Protein 4O9K (pdb70)

InterPro domains:
  IPR000644 CBS domain [PF00571] (208-265)
  IPR000644 CBS domain [PF00571] (277-327)
  IPR000644 CBS domain [PS51371] (212-270)
  IPR000644 CBS domain [PS51371] (279-330)
  IPR000644 CBS domain [SM00116] (217-265)
  IPR000644 CBS domain [SM00116] (282-329)
  IPR001347 SIS domain [PF01380] (49-179)
  IPR001347 SIS domain [PS51464] (43-186)
  IPR004800 Phosphosugar isomerase, KdsD/KpsF-type [PIRSF004692] (14-329)
  IPR004800 Phosphosugar isomerase, KdsD/KpsF-type [TIGR00393] (52-320)
  IPR035474 KpsF-like, SIS domain [cd05014] (52-179)
  IPR046342 CBS domain superfamily [G3DSA:3.10.580.10] (205-330)
  IPR046348 SIS domain superfamily [SSF53697] (18-327)
  IPR050986 SIS family GutQ/KpsF subfamily isomerases [PTHR42745] (16-329)

Foldseek 3Di:
DLPDFAFQLNFFFDLLFLEDEQADFVLSNVVSVVNPQQHFYAYPVQFTQFDAGPVLVVVVVVPDDPRRGPGPVVGGRVDAAEERRHTLVRVVVCCVVPDFKHFYDDPRHTGHMDGVSSVPPSRD/DDQWWQLNQFFDPLALEDEQQAFVLSNVVSVVNPQQHFYAYPVQFTQADAGVVLVVVVVVPDDPRRGHGPVVRGGVDDAEERRHTLLVVVVCVVVPDFKHFYDDVRRTGHMDGVSCVVSVVD

Radius of gyration: 18.75 Å; Cα contacts (8 Å, |Δi|>4): 448; chains: 2; bounding box: 49×39×51 Å

Organism: Methylococcus capsulatus (strain ATCC 33009 / NCIMB 11132 / Bath) (NCBI:txid243233)

CATH classification: 3.10.580.10

Solvent-accessible surface area: 12498 Å² total

Sequence (246 aa):
GRRLLTFVRDIHTGDDTPVIGLEASVRDALLETAKKLGTAIVDGAGTIQGVFTDGDLRRLLEKAQDIHATPITAVTRSCVTVEGSLLAAEAVVRIEQKRINALPVVENGRLIGAINHDLLRAGVLRLLTFVRDIHTGDDTPVIGLEASVRDALLETAKKLGTAIVDGAGTIQGVFTDGDLRRLLLEKAQDIHATPITAVTRSCVTVEGSLLAAEAVRIEQKRINALPVVENGRLIGAINHDLLRAGVL

Structure (mmCIF, N/CA/C/O backbone):
data_4O9K
#
_entry.id   4O9K
#
_cell.length_a   45.151
_cell.length_b   62.408
_cell.length_c   75.664
_cell.angle_alpha   90.000
_cell.angle_beta   90.000
_cell.angle_gamma   90.000
#
_symmetry.space_group_name_H-M   'P 21 21 21'
#
loop_
_entity.id
_entity.type
_entity.pdbx_description
1 polymer 'Arabinose 5-phosphate isomerase'
2 non-polymer "CYTIDINE 5'-MONOPHOSPHATE 3-DEOXY-BETA-D-GULO-OCT-2-ULO-PYRANOSONIC ACID"
3 non-polymer GLYCEROL
4 water water
#
loop_
_atom_site.group_PDB
_atom_site.id
_atom_site.type_symbol
_atom_site.label_atom_id
_atom_site.label_alt_id
_atom_site.label_comp_id
_atom_site.label_asym_id
_atom_site.label_entity_id
_atom_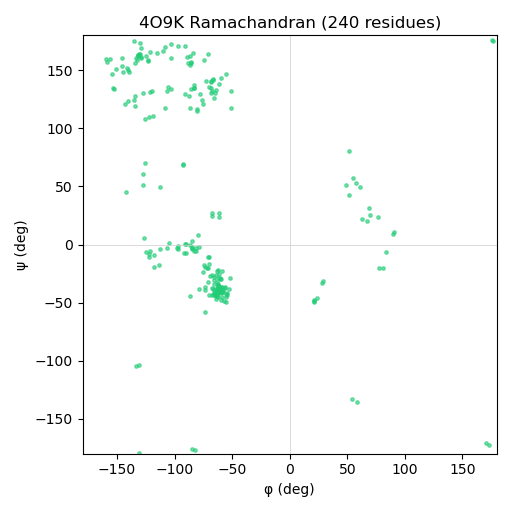site.label_seq_id
_atom_site.pdbx_PDB_ins_code
_atom_site.Cartn_x
_atom_site.Cartn_y
_atom_site.Cartn_z
_atom_site.occupancy
_atom_site.B_iso_or_equiv
_atom_site.auth_seq_id
_atom_site.auth_comp_id
_atom_site.auth_asym_id
_atom_site.auth_atom_id
_atom_site.pdbx_PDB_model_num
ATOM 1 N N . GLY A 1 1 ? 36.165 -8.344 35.185 1.00 27.79 201 GLY A N 1
ATOM 2 C CA . GLY A 1 1 ? 37.091 -7.732 34.196 1.00 27.41 201 GLY A CA 1
ATOM 3 C C . GLY A 1 1 ? 36.630 -8.049 32.789 1.00 25.75 201 GLY A C 1
ATOM 4 O O . GLY A 1 1 ? 35.878 -8.998 32.586 1.00 27.46 201 GLY A O 1
ATOM 5 N N . ARG A 1 2 ? 37.068 -7.244 31.834 1.00 23.80 202 ARG A N 1
ATOM 6 C CA . ARG A 1 2 ? 36.799 -7.488 30.442 1.00 22.69 202 ARG A CA 1
ATOM 7 C C . ARG A 1 2 ? 37.207 -8.954 30.111 1.00 21.87 202 ARG A C 1
ATOM 8 O O . ARG A 1 2 ? 38.361 -9.361 30.270 1.00 20.43 202 ARG A O 1
ATOM 16 N N . ARG A 1 3 ? 36.235 -9.757 29.705 1.00 21.33 203 ARG A N 1
ATOM 17 C CA . ARG A 1 3 ? 36.491 -11.204 29.597 1.00 21.89 203 ARG A CA 1
ATOM 18 C C . ARG A 1 3 ? 37.554 -11.565 28.545 1.00 21.22 203 ARG A C 1
ATOM 19 O O . ARG A 1 3 ? 38.423 -12.411 28.805 1.00 21.06 203 ARG A O 1
ATOM 27 N N . LEU A 1 4 ? 37.430 -10.978 27.362 1.00 19.54 204 LEU A N 1
ATOM 28 C CA . LEU A 1 4 ? 38.345 -11.276 26.273 1.00 19.43 204 LEU A CA 1
ATOM 29 C C . LEU A 1 4 ? 38.276 -10.140 25.288 1.00 17.80 204 LEU A C 1
ATOM 30 O O . LEU A 1 4 ? 37.352 -9.347 25.322 1.00 16.78 204 LEU A O 1
ATOM 35 N N . LEU A 1 5 ? 39.315 -10.024 24.472 1.00 16.98 205 LEU A N 1
ATOM 36 C CA . LEU A 1 5 ? 39.373 -9.002 23.445 1.00 16.51 205 LEU A CA 1
ATOM 37 C C . LEU A 1 5 ? 38.622 -9.459 22.210 1.00 15.69 205 LEU A C 1
ATOM 38 O O . LEU A 1 5 ? 38.742 -10.626 21.819 1.00 15.60 205 LEU A O 1
ATOM 43 N N . THR A 1 6 ? 37.847 -8.561 21.620 1.00 14.45 206 THR A N 1
ATOM 44 C CA . THR A 1 6 ? 37.055 -8.878 20.437 1.00 13.89 206 THR A CA 1
ATOM 45 C C . THR A 1 6 ? 37.625 -8.222 19.199 1.00 13.34 206 THR A C 1
ATOM 46 O O . THR A 1 6 ? 37.726 -6.994 19.140 1.00 13.35 206 THR A O 1
ATOM 50 N N . PHE A 1 7 ? 38.058 -9.023 18.227 1.00 12.79 207 PHE A N 1
ATOM 51 C CA . PHE A 1 7 ? 38.580 -8.460 16.991 1.00 13.14 207 PHE A CA 1
ATOM 52 C C . PHE A 1 7 ? 37.523 -8.598 15.899 1.00 12.85 207 PHE A C 1
ATOM 53 O O . PHE A 1 7 ? 36.624 -9.438 15.983 1.00 11.71 207 PHE A O 1
ATOM 61 N N . VAL A 1 8 ? 37.676 -7.789 14.859 1.00 13.11 208 VAL A N 1
ATOM 62 C CA . VAL A 1 8 ? 36.759 -7.845 13.741 1.00 13.31 208 VAL A CA 1
ATOM 63 C C . VAL A 1 8 ? 36.655 -9.257 13.151 1.00 13.52 208 VAL A C 1
ATOM 64 O O . VAL A 1 8 ? 35.553 -9.742 12.901 1.00 13.33 208 VAL A O 1
ATOM 68 N N . ARG A 1 9 ? 37.775 -9.948 13.012 1.00 14.81 209 ARG A N 1
ATOM 69 C CA . ARG A 1 9 ? 37.756 -11.274 12.429 1.00 16.21 209 ARG A CA 1
ATOM 70 C C . ARG A 1 9 ? 36.909 -12.246 13.259 1.00 15.38 209 ARG A C 1
ATOM 71 O O . ARG A 1 9 ? 36.462 -13.245 12.736 1.00 16.12 209 ARG A O 1
ATOM 79 N N . ASP A 1 10 ? 36.744 -11.997 14.540 1.00 15.06 210 ASP A N 1
ATOM 80 C CA . ASP A 1 10 ? 35.992 -12.915 15.420 1.00 15.43 210 ASP A CA 1
ATOM 81 C C . ASP A 1 10 ? 34.480 -12.927 15.094 1.00 15.46 210 ASP A C 1
ATOM 82 O O . ASP A 1 10 ? 33.799 -13.891 15.409 1.00 16.05 210 ASP A O 1
ATOM 87 N N . ILE A 1 11 ? 33.969 -11.834 14.549 1.00 15.35 211 ILE A N 1
ATOM 88 C CA . ILE A 1 11 ? 32.505 -11.637 14.357 1.00 16.80 211 ILE A CA 1
ATOM 89 C C . ILE A 1 11 ? 32.096 -11.310 12.914 1.00 17.23 211 ILE A C 1
ATOM 90 O O . ILE A 1 11 ? 30.940 -11.011 12.650 1.00 19.51 211 ILE A O 1
ATOM 103 N N . HIS A 1 13 ? 31.357 -11.800 8.784 1.00 15.44 213 HIS A N 1
ATOM 104 C CA . HIS A 1 13 ? 30.696 -12.753 7.958 1.00 16.04 213 HIS A CA 1
ATOM 105 C C . HIS A 1 13 ? 31.659 -13.166 6.884 1.00 16.63 213 HIS A C 1
ATOM 106 O O . HIS A 1 13 ? 32.245 -12.323 6.222 1.00 17.21 213 HIS A O 1
ATOM 113 N N . THR A 1 14 ? 31.784 -14.471 6.719 1.00 17.43 214 THR A N 1
ATOM 114 C CA . THR A 1 14 ? 32.776 -15.041 5.886 1.00 18.99 214 THR A CA 1
ATOM 115 C C . THR A 1 14 ? 32.129 -16.067 4.957 1.00 19.30 214 THR A C 1
ATOM 116 O O . THR A 1 14 ? 30.946 -16.376 5.018 1.00 18.40 214 THR A O 1
ATOM 120 N N . GLY A 1 15 ? 32.986 -16.671 4.140 1.00 21.10 215 GLY A N 1
ATOM 121 C CA . GLY A 1 15 ? 32.605 -17.735 3.236 1.00 21.58 215 GLY A CA 1
ATOM 122 C C . GLY A 1 15 ? 31.511 -17.271 2.291 1.00 21.77 215 GLY A C 1
ATOM 123 O O . GLY A 1 15 ? 31.511 -16.165 1.805 1.00 21.18 215 GLY A O 1
ATOM 124 N N . ASP A 1 16 ? 30.522 -18.122 2.130 1.00 23.72 216 ASP A N 1
ATOM 125 C CA . ASP A 1 16 ? 29.371 -17.813 1.336 1.00 24.16 216 ASP A CA 1
ATOM 126 C C . ASP A 1 16 ? 28.470 -16.752 1.965 1.00 22.45 216 ASP A C 1
ATOM 127 O O . ASP A 1 16 ? 27.564 -16.311 1.315 1.00 21.78 216 ASP A O 1
ATOM 132 N N . ASP A 1 17 ? 28.665 -16.365 3.214 1.00 20.60 217 ASP A N 1
ATOM 133 C CA . ASP A 1 17 ? 27.910 -15.225 3.729 1.00 20.22 217 ASP A CA 1
ATOM 134 C C . ASP A 1 17 ? 28.541 -13.885 3.415 1.00 19.21 217 ASP A C 1
ATOM 135 O O . ASP A 1 17 ? 27.956 -12.868 3.728 1.00 19.83 217 ASP A O 1
ATOM 140 N N . THR A 1 18 ? 29.697 -13.853 2.774 1.00 18.88 218 THR A N 1
ATOM 141 C CA . THR A 1 18 ? 30.276 -12.569 2.425 1.00 18.39 218 THR A CA 1
ATOM 142 C C . THR A 1 18 ? 29.541 -12.014 1.190 1.00 17.42 218 THR A C 1
ATOM 143 O O . THR A 1 18 ? 29.386 -12.733 0.191 1.00 15.95 218 THR A O 1
ATOM 147 N N . PRO A 1 19 ? 29.076 -10.753 1.243 1.00 16.58 219 PRO A N 1
ATOM 148 C CA . PRO A 1 19 ? 28.433 -10.213 0.016 1.00 16.59 219 PRO A CA 1
ATOM 149 C C . PRO A 1 19 ? 29.488 -9.753 -0.969 1.00 15.52 219 PRO A C 1
ATOM 150 O O . PRO A 1 19 ? 30.230 -8.843 -0.692 1.00 14.15 219 PRO A O 1
ATOM 154 N N . VAL A 1 20 ? 29.541 -10.427 -2.102 1.00 15.49 220 VAL A N 1
ATOM 155 C CA . VAL A 1 20 ? 30.578 -10.147 -3.070 1.00 16.02 220 VAL A CA 1
ATOM 156 C C . VAL A 1 20 ? 30.130 -10.471 -4.489 1.00 15.24 220 VAL A C 1
ATOM 157 O O . VAL A 1 20 ? 29.539 -11.511 -4.742 1.00 15.24 220 VAL A O 1
ATOM 161 N N . ILE A 1 21 ? 30.409 -9.531 -5.393 1.00 14.64 221 ILE A N 1
ATOM 162 C CA . ILE A 1 21 ? 30.217 -9.726 -6.812 1.00 14.48 221 ILE A CA 1
ATOM 163 C C . ILE A 1 21 ? 31.475 -9.330 -7.556 1.00 15.36 221 ILE A C 1
ATOM 164 O O . ILE A 1 21 ? 32.330 -8.651 -7.027 1.00 15.46 221 ILE A O 1
ATOM 169 N N . GLY A 1 22 ? 31.582 -9.751 -8.809 1.00 16.23 222 GLY A N 1
ATOM 170 C CA . GLY A 1 22 ? 32.689 -9.366 -9.673 1.00 16.98 222 GLY A CA 1
ATOM 171 C C . GLY A 1 22 ? 32.471 -8.133 -10.508 1.00 17.54 222 GLY A C 1
ATOM 172 O O . GLY A 1 22 ? 31.352 -7.578 -10.630 1.00 16.42 222 GLY A O 1
ATOM 173 N N . LEU A 1 23 ? 33.568 -7.722 -11.121 1.00 18.96 223 LEU A N 1
ATOM 174 C CA . LEU A 1 23 ? 33.630 -6.536 -11.937 1.00 20.68 223 LEU A CA 1
ATOM 175 C C . LEU A 1 23 ? 32.663 -6.554 -13.127 1.00 21.12 223 LEU A C 1
ATOM 176 O O . LEU A 1 23 ? 32.323 -5.495 -13.655 1.00 22.74 223 LEU A O 1
ATOM 181 N N . GLU A 1 24 ? 32.238 -7.735 -13.558 1.00 20.42 224 GLU A N 1
ATOM 182 C CA . GLU A 1 24 ? 31.319 -7.856 -14.658 1.00 21.93 224 GLU A CA 1
ATOM 183 C C . GLU A 1 24 ? 29.883 -7.774 -14.247 1.00 19.40 224 GLU A C 1
ATOM 184 O O . GLU A 1 24 ? 29.005 -7.843 -15.111 1.00 19.34 224 GLU A O 1
ATOM 190 N N . ALA A 1 25 ? 29.603 -7.620 -12.958 1.00 18.45 225 ALA A N 1
ATOM 191 C CA . ALA A 1 25 ? 28.225 -7.680 -12.497 1.00 16.87 225 ALA A CA 1
ATOM 192 C C . ALA A 1 25 ? 27.423 -6.426 -12.847 1.00 15.14 225 ALA A C 1
ATOM 193 O O . ALA A 1 25 ? 27.974 -5.376 -13.096 1.00 15.82 225 ALA A O 1
ATOM 195 N N . SER A 1 26 ? 26.123 -6.561 -12.862 1.00 14.19 226 SER A N 1
ATOM 196 C CA . SER A 1 26 ? 25.215 -5.487 -13.041 1.00 13.54 226 SER A CA 1
ATOM 197 C C . SER A 1 26 ? 24.687 -4.975 -11.700 1.00 13.12 226 SER A C 1
ATOM 198 O O . SER A 1 26 ? 24.869 -5.602 -10.649 1.00 13.09 226 SER A O 1
ATOM 201 N N . VAL A 1 27 ? 23.983 -3.859 -11.755 1.00 13.41 227 VAL A N 1
ATOM 202 C CA . VAL A 1 27 ? 23.290 -3.359 -10.568 1.00 13.52 227 VAL A CA 1
ATOM 203 C C . VAL A 1 27 ? 22.255 -4.383 -10.086 1.00 14.03 227 VAL A C 1
ATOM 204 O O . VAL A 1 27 ? 22.112 -4.591 -8.886 1.00 12.86 227 VAL A O 1
ATOM 208 N N . ARG A 1 28 ? 21.545 -5.006 -11.004 1.00 15.65 228 ARG A N 1
ATOM 209 C CA . ARG A 1 28 ? 20.595 -6.057 -10.631 1.00 17.57 228 ARG A CA 1
ATOM 210 C C . ARG A 1 28 ? 21.282 -7.164 -9.818 1.00 15.58 228 ARG A C 1
ATOM 211 O O . ARG A 1 28 ? 20.766 -7.603 -8.807 1.00 15.55 228 ARG A O 1
ATOM 219 N N . ASP A 1 29 ? 22.445 -7.609 -10.258 1.00 14.50 229 ASP A N 1
ATOM 220 C CA . ASP A 1 29 ? 23.243 -8.620 -9.556 1.00 14.36 229 ASP A CA 1
ATOM 221 C C . ASP A 1 29 ? 23.597 -8.125 -8.173 1.00 12.79 229 ASP A C 1
ATOM 222 O O . ASP A 1 29 ? 23.522 -8.894 -7.174 1.00 12.39 229 ASP A O 1
ATOM 227 N N . ALA A 1 30 ? 23.957 -6.844 -8.086 1.00 12.18 230 ALA A N 1
ATOM 228 C CA . ALA A 1 30 ? 24.327 -6.236 -6.802 1.00 11.66 230 ALA A CA 1
ATOM 229 C C . ALA A 1 30 ? 23.148 -6.264 -5.818 1.00 11.75 230 ALA A C 1
ATOM 230 O O . ALA A 1 30 ? 23.358 -6.611 -4.623 1.00 11.15 230 ALA A O 1
ATOM 232 N N . LEU A 1 31 ? 21.958 -5.961 -6.330 1.00 12.14 231 LEU A N 1
ATOM 233 C CA . LEU A 1 31 ? 20.770 -5.912 -5.477 1.00 13.22 231 LEU A CA 1
ATOM 234 C C . LEU A 1 31 ? 20.500 -7.256 -4.924 1.00 13.44 231 LEU A C 1
ATOM 235 O O . LEU A 1 31 ? 20.202 -7.400 -3.724 1.00 13.17 231 LEU A O 1
ATOM 240 N N . LEU A 1 32 ? 20.607 -8.264 -5.768 1.00 14.22 232 LEU A N 1
ATOM 241 C CA . LEU A 1 32 ? 20.291 -9.609 -5.345 1.00 16.03 232 LEU A CA 1
ATOM 242 C C . LEU A 1 32 ? 21.268 -10.112 -4.251 1.00 14.87 232 LEU A C 1
ATOM 243 O O . LEU A 1 32 ? 20.845 -10.726 -3.269 1.00 15.24 232 LEU A O 1
ATOM 248 N N . GLU A 1 33 ? 22.533 -9.819 -4.420 1.00 13.89 233 GLU A N 1
ATOM 249 C CA . GLU A 1 33 ? 23.568 -10.183 -3.496 1.00 14.02 233 GLU A CA 1
ATOM 250 C C . GLU A 1 33 ? 23.422 -9.430 -2.180 1.00 14.08 233 GLU A C 1
ATOM 251 O O . GLU A 1 33 ? 23.579 -10.038 -1.070 1.00 13.91 233 GLU A O 1
ATOM 265 N N . THR A 1 35 ? 20.726 -8.161 -0.920 1.00 13.43 235 THR A N 1
ATOM 266 C CA . THR A 1 35 ? 19.553 -8.712 -0.252 1.00 13.67 235 THR A CA 1
ATOM 267 C C . THR A 1 35 ? 19.892 -10.071 0.373 1.00 13.55 235 THR A C 1
ATOM 268 O O . THR A 1 35 ? 19.570 -10.314 1.532 1.00 13.65 235 THR A O 1
ATOM 272 N N . ALA A 1 36 ? 20.566 -10.926 -0.373 1.00 13.59 236 ALA A N 1
ATOM 273 C CA . ALA A 1 36 ? 20.850 -12.293 0.103 1.00 14.38 236 ALA A CA 1
ATOM 274 C C . ALA A 1 36 ? 21.731 -12.364 1.369 1.00 14.37 236 ALA A C 1
ATOM 275 O O . ALA A 1 36 ? 21.557 -13.256 2.238 1.00 14.70 236 ALA A O 1
ATOM 277 N N . LYS A 1 37 ? 22.701 -11.450 1.484 1.00 14.10 237 LYS A N 1
ATOM 278 C CA . LYS A 1 37 ? 23.673 -11.485 2.607 1.00 14.29 237 LYS A CA 1
ATOM 279 C C . LYS A 1 37 ? 23.321 -10.537 3.793 1.00 13.47 237 LYS A C 1
ATOM 280 O O . LYS A 1 37 ? 23.974 -10.553 4.813 1.00 13.52 237 LYS A O 1
ATOM 286 N N . LYS A 1 38 ? 22.219 -9.784 3.654 1.00 16.65 238 LYS A N 1
ATOM 287 C CA . LYS A 1 38 ? 21.603 -9.084 4.765 1.00 16.71 238 LYS A CA 1
ATOM 288 C C . LYS A 1 38 ? 22.478 -7.998 5.439 1.00 15.83 238 LYS A C 1
ATOM 289 O O . LYS A 1 38 ? 22.211 -7.619 6.591 1.00 16.27 238 LYS A O 1
ATOM 295 N N . LEU A 1 39 ? 23.486 -7.472 4.741 1.00 15.07 239 LEU A N 1
ATOM 296 C CA . LEU A 1 39 ? 24.378 -6.435 5.317 1.00 14.93 239 LEU A CA 1
ATOM 297 C C . LEU A 1 39 ? 24.159 -5.032 4.780 1.00 14.78 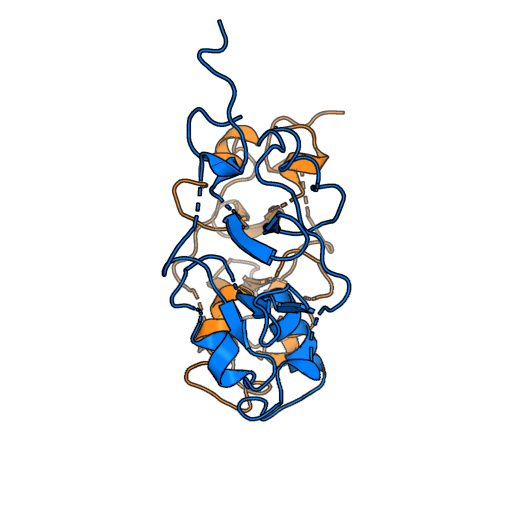239 LEU A C 1
ATOM 298 O O . LEU A 1 39 ? 24.794 -4.107 5.272 1.00 15.56 239 LEU A O 1
ATOM 303 N N . GLY A 1 40 ? 23.247 -4.855 3.823 1.00 14.32 240 GLY A N 1
ATOM 304 C CA . GLY A 1 40 ? 22.965 -3.534 3.219 1.00 14.68 240 GLY A CA 1
ATOM 305 C C . GLY A 1 40 ? 23.993 -3.028 2.194 1.00 14.92 240 GLY A C 1
ATOM 306 O O . GLY A 1 40 ? 24.010 -1.834 1.861 1.00 14.85 240 GLY A O 1
ATOM 315 N N . THR A 1 42 ? 27.339 -4.644 -0.791 1.00 12.58 242 THR A N 1
ATOM 316 C CA . THR A 1 42 ? 28.166 -5.688 -1.380 1.00 12.25 242 THR A CA 1
ATOM 317 C C . THR A 1 42 ? 29.502 -5.126 -1.688 1.00 11.81 242 THR A C 1
ATOM 318 O O . THR A 1 42 ? 29.617 -3.922 -1.960 1.00 11.99 242 THR A O 1
ATOM 322 N N . ALA A 1 43 ? 30.504 -5.975 -1.591 1.00 11.98 243 ALA A N 1
ATOM 323 C CA . ALA A 1 43 ? 31.829 -5.694 -2.109 1.00 12.32 243 ALA A CA 1
ATOM 324 C C . ALA A 1 43 ? 31.861 -6.095 -3.579 1.00 12.56 243 ALA A C 1
ATOM 325 O O . ALA A 1 43 ? 31.084 -6.930 -4.021 1.00 13.16 243 ALA A O 1
ATOM 327 N N . ILE A 1 44 ? 32.773 -5.490 -4.329 1.00 12.87 244 ILE A N 1
ATOM 328 C CA . ILE A 1 44 ? 33.094 -5.885 -5.693 1.00 13.57 244 ILE A CA 1
ATOM 329 C C . ILE A 1 44 ? 34.573 -6.230 -5.699 1.00 14.41 244 ILE A C 1
ATOM 330 O O . ILE A 1 44 ? 35.427 -5.494 -5.199 1.00 14.32 244 ILE A O 1
ATOM 335 N N . VAL A 1 45 ? 34.890 -7.378 -6.257 1.00 16.00 245 VAL A N 1
ATOM 336 C CA . VAL A 1 45 ? 36.278 -7.813 -6.341 1.00 17.68 245 VAL A CA 1
ATOM 337 C C . VAL A 1 45 ? 36.679 -8.098 -7.799 1.00 19.61 245 VAL A C 1
ATOM 338 O O . VAL A 1 45 ? 35.834 -8.371 -8.646 1.00 19.04 245 VAL A O 1
ATOM 342 N N . ASP A 1 46 ? 37.981 -8.049 -8.064 1.00 21.70 246 ASP A N 1
ATOM 343 C CA . ASP A 1 46 ? 38.490 -8.402 -9.387 1.00 25.19 246 ASP A CA 1
ATOM 344 C C . ASP A 1 46 ? 38.670 -9.904 -9.443 1.00 27.94 246 ASP A C 1
ATOM 345 O O . ASP A 1 46 ? 38.334 -10.629 -8.467 1.00 27.83 246 ASP A O 1
ATOM 350 N N . GLY A 1 47 ? 39.204 -10.370 -10.561 1.00 31.19 247 GLY A N 1
ATOM 351 C CA . GLY A 1 47 ? 39.378 -11.790 -10.813 1.00 35.31 247 GLY A CA 1
ATOM 352 C C . GLY A 1 47 ? 40.269 -12.465 -9.791 1.00 38.30 247 GLY A C 1
ATOM 353 O O . GLY A 1 47 ? 40.075 -13.657 -9.498 1.00 41.95 247 GLY A O 1
ATOM 354 N N . ALA A 1 48 ? 41.212 -11.707 -9.218 1.00 37.67 248 ALA A N 1
ATOM 355 C CA . ALA A 1 48 ? 42.136 -12.232 -8.173 1.00 39.05 248 ALA A CA 1
ATOM 356 C C . ALA A 1 48 ? 41.526 -12.224 -6.750 1.00 37.50 248 ALA A C 1
ATOM 357 O O . ALA A 1 48 ? 42.143 -12.724 -5.818 1.00 40.55 248 ALA A O 1
ATOM 359 N N . GLY A 1 49 ? 40.330 -11.662 -6.580 1.00 33.26 249 GLY A N 1
ATOM 360 C CA . GLY A 1 49 ? 39.669 -11.627 -5.258 1.00 31.53 249 GLY A CA 1
ATOM 361 C C . GLY A 1 49 ? 40.038 -10.380 -4.452 1.00 28.85 249 GLY A C 1
ATOM 362 O O . GLY A 1 49 ? 39.704 -10.264 -3.257 1.00 28.20 249 GLY A O 1
ATOM 363 N N . THR A 1 50 ? 40.719 -9.456 -5.121 1.00 26.98 250 THR A N 1
ATOM 364 C CA . THR A 1 50 ? 41.125 -8.220 -4.524 1.00 25.39 250 THR A CA 1
ATOM 365 C C . THR A 1 50 ? 39.958 -7.232 -4.583 1.00 21.90 250 THR A C 1
ATOM 366 O O . THR A 1 50 ? 39.343 -7.040 -5.615 1.00 19.90 250 THR A O 1
ATOM 370 N N . ILE A 1 51 ? 39.719 -6.566 -3.476 1.00 21.10 251 ILE A N 1
ATOM 371 C CA . ILE A 1 51 ? 38.619 -5.596 -3.397 1.00 19.88 251 ILE A CA 1
ATOM 372 C C . ILE A 1 51 ? 38.853 -4.385 -4.332 1.00 19.38 251 ILE A C 1
ATOM 373 O O . ILE A 1 51 ? 39.951 -3.833 -4.381 1.00 20.58 251 ILE A O 1
ATOM 378 N N . GLN A 1 52 ? 37.839 -4.056 -5.136 1.00 19.12 252 GLN A N 1
ATOM 379 C CA . GLN A 1 52 ? 37.853 -2.920 -6.045 1.00 19.38 252 GLN A CA 1
ATOM 380 C C . GLN A 1 52 ? 36.862 -1.815 -5.681 1.00 17.27 252 GLN A C 1
ATOM 381 O O . GLN A 1 52 ? 36.963 -0.688 -6.187 1.00 17.00 252 GLN A O 1
ATOM 387 N N . GLY A 1 53 ? 35.894 -2.149 -4.843 1.00 15.06 253 GLY A N 1
ATOM 388 C CA . GLY A 1 53 ? 34.892 -1.183 -4.487 1.00 13.91 253 GLY A CA 1
ATOM 389 C C . GLY A 1 53 ? 33.822 -1.789 -3.608 1.00 12.42 253 GLY A C 1
ATOM 390 O O . GLY A 1 53 ? 33.810 -3.003 -3.299 1.00 12.29 253 GLY A O 1
ATOM 391 N N . VAL A 1 54 ? 32.922 -0.913 -3.179 1.00 11.69 254 VAL A N 1
ATOM 392 C CA . VAL A 1 54 ? 31.661 -1.338 -2.530 1.00 10.83 254 VAL A CA 1
ATOM 393 C C . VAL A 1 54 ? 30.482 -0.594 -3.160 1.00 10.56 254 VAL A C 1
ATOM 394 O O . VAL A 1 54 ? 30.676 0.406 -3.864 1.00 10.91 254 VAL A O 1
ATOM 398 N N . PHE A 1 55 ? 29.284 -1.118 -2.931 1.00 10.21 255 PHE A N 1
ATOM 399 C CA . PHE A 1 55 ? 28.058 -0.474 -3.351 1.00 10.27 255 PHE A CA 1
ATOM 400 C C . PHE A 1 55 ? 27.073 -0.707 -2.192 1.00 10.03 255 PHE A C 1
ATOM 401 O O . PHE A 1 55 ? 26.827 -1.858 -1.818 1.00 10.44 255 PHE A O 1
ATOM 409 N N . THR A 1 56 ? 26.533 0.386 -1.645 1.00 9.73 256 THR A N 1
ATOM 410 C CA . THR A 1 56 ? 25.599 0.352 -0.539 1.00 10.18 256 THR A CA 1
ATOM 411 C C . THR A 1 56 ? 24.188 0.740 -0.938 1.00 10.48 256 THR A C 1
ATOM 412 O O . THR A 1 56 ? 23.930 1.261 -2.017 1.00 10.41 256 THR A O 1
ATOM 416 N N . ASP A 1 57 ? 23.251 0.469 -0.047 1.00 10.97 257 ASP A N 1
ATOM 417 C CA . ASP A 1 57 ? 21.918 0.948 -0.212 1.00 11.19 257 ASP A CA 1
ATOM 418 C C . ASP A 1 57 ? 21.884 2.471 -0.392 1.00 11.06 257 ASP A C 1
ATOM 419 O O . ASP A 1 57 ? 21.110 2.980 -1.221 1.00 11.10 257 ASP A O 1
ATOM 424 N N . GLY A 1 58 ? 22.673 3.224 0.382 1.00 10.75 258 GLY A N 1
ATOM 425 C CA . GLY A 1 58 ? 22.747 4.667 0.134 1.00 11.11 258 GLY A CA 1
ATOM 426 C C . GLY A 1 58 ? 23.235 5.025 -1.279 1.00 10.70 258 GLY A C 1
ATOM 427 O O . GLY A 1 58 ? 22.766 6.011 -1.872 1.00 10.86 258 GLY A O 1
ATOM 428 N N . ASP A 1 59 ? 24.214 4.254 -1.795 1.00 10.30 259 ASP A N 1
ATOM 429 C CA . ASP A 1 59 ? 24.647 4.421 -3.159 1.00 10.40 259 ASP A CA 1
ATOM 430 C C . ASP A 1 59 ? 23.531 4.211 -4.212 1.00 10.39 259 ASP A C 1
ATOM 431 O O . ASP A 1 59 ? 23.480 4.902 -5.256 1.00 10.26 259 ASP A O 1
ATOM 436 N N . LEU A 1 60 ? 22.657 3.256 -3.934 1.00 10.42 260 LEU A N 1
ATOM 437 C CA . LEU A 1 60 ? 21.505 3.036 -4.767 1.00 10.96 260 LEU A CA 1
ATOM 438 C C . LEU A 1 60 ? 20.589 4.254 -4.782 1.00 11.32 260 LEU A C 1
ATOM 439 O O . LEU A 1 60 ? 20.124 4.673 -5.843 1.00 11.45 260 LEU A O 1
ATOM 444 N N . ARG A 1 61 ? 20.330 4.833 -3.598 1.00 11.40 261 ARG A N 1
ATOM 445 C CA . ARG A 1 61 ? 19.502 6.053 -3.566 1.00 12.03 261 ARG A CA 1
ATOM 446 C C . ARG A 1 61 ? 20.128 7.129 -4.435 1.00 11.40 261 ARG A C 1
ATOM 447 O O . ARG A 1 61 ? 19.437 7.789 -5.203 1.00 11.15 261 ARG A O 1
ATOM 455 N N . ARG A 1 62 ? 21.426 7.349 -4.259 1.00 10.90 262 ARG A N 1
ATOM 456 C CA . ARG A 1 62 ? 22.055 8.386 -4.998 1.00 10.90 262 ARG A CA 1
ATOM 457 C C . ARG A 1 62 ? 21.987 8.115 -6.483 1.00 10.98 262 ARG A C 1
ATOM 458 O O . ARG A 1 62 ? 21.836 9.024 -7.289 1.00 11.64 262 ARG A O 1
ATOM 466 N N . LEU A 1 63 ? 22.062 6.863 -6.867 1.00 11.21 263 LEU A N 1
ATOM 467 C CA . LEU A 1 63 ? 21.956 6.511 -8.293 1.00 11.40 263 LEU A CA 1
ATOM 468 C C . LEU A 1 63 ? 20.575 6.815 -8.837 1.00 11.55 263 LEU A C 1
ATOM 469 O O . LEU A 1 63 ? 20.436 7.416 -9.900 1.00 10.94 263 LEU A O 1
ATOM 474 N N . LEU A 1 64 ? 19.550 6.481 -8.041 1.00 11.73 264 LEU A N 1
ATOM 475 C CA . LEU A 1 64 ? 18.176 6.671 -8.476 1.00 12.74 264 LEU A CA 1
ATOM 476 C C . LEU A 1 64 ? 17.793 8.122 -8.543 1.00 13.20 264 LEU A C 1
ATOM 477 O O . LEU A 1 64 ? 16.816 8.456 -9.208 1.00 13.56 264 LEU A O 1
ATOM 482 N N . GLU A 1 65 ? 18.570 9.003 -7.902 1.00 13.02 265 GLU A N 1
ATOM 483 C CA . GLU A 1 65 ? 18.354 10.449 -8.131 1.00 13.64 265 GLU A CA 1
ATOM 484 C C . GLU A 1 65 ? 18.796 10.910 -9.483 1.00 14.53 265 GLU A C 1
ATOM 485 O O . GLU A 1 65 ? 18.390 11.975 -9.922 1.00 14.68 265 GLU A O 1
ATOM 491 N N . LYS A 1 66 ? 19.662 10.161 -10.157 1.00 15.03 266 LYS A N 1
ATOM 492 C CA . LYS A 1 66 ? 20.151 10.588 -11.459 1.00 16.49 266 LYS A CA 1
ATOM 493 C C . LYS A 1 66 ? 19.891 9.648 -12.642 1.00 17.64 266 LYS A C 1
ATOM 494 O O . LYS A 1 66 ? 20.226 10.013 -13.764 1.00 18.21 266 LYS A O 1
ATOM 500 N N . ALA A 1 67 ? 19.342 8.454 -12.414 1.00 22.26 267 ALA A N 1
ATOM 501 C CA . ALA A 1 67 ? 19.180 7.490 -13.495 1.00 22.29 267 ALA A CA 1
ATOM 502 C C . ALA A 1 67 ? 17.915 6.696 -13.268 1.00 23.17 267 ALA A C 1
ATOM 503 O O . ALA A 1 67 ? 17.521 6.494 -12.128 1.00 22.74 267 ALA A O 1
ATOM 505 N N . GLN A 1 68 ? 17.332 6.191 -14.359 1.00 23.84 268 GLN A N 1
ATOM 506 C CA . GLN A 1 68 ? 16.157 5.322 -14.341 1.00 24.57 268 GLN A CA 1
ATOM 507 C C . GLN A 1 68 ? 16.591 4.026 -15.045 1.00 23.79 268 GLN A C 1
ATOM 508 O O . GLN A 1 68 ? 17.569 4.003 -15.793 1.00 22.96 268 GLN A O 1
ATOM 510 N N . ASP A 1 69 ? 15.826 2.965 -14.920 1.00 23.89 269 ASP A N 1
ATOM 511 C CA . ASP A 1 69 ? 16.141 1.733 -15.665 1.00 24.09 269 ASP A CA 1
ATOM 512 C C . ASP A 1 69 ? 17.562 1.199 -15.451 1.00 21.37 269 ASP A C 1
ATOM 513 O O . ASP A 1 69 ? 18.294 0.917 -16.408 1.00 20.32 269 ASP A O 1
ATOM 518 N N . ILE A 1 70 ? 17.907 0.936 -14.212 1.00 19.69 270 ILE A N 1
ATOM 519 C CA . ILE A 1 70 ? 19.298 0.737 -13.849 1.00 18.64 270 ILE A CA 1
ATOM 520 C C . ILE A 1 70 ? 19.689 -0.721 -13.782 1.00 17.34 270 ILE A C 1
ATOM 521 O O . ILE A 1 70 ? 20.851 -1.018 -13.534 1.00 16.53 270 ILE A O 1
ATOM 526 N N . HIS A 1 71 ? 18.744 -1.640 -13.980 1.00 17.79 271 HIS A N 1
ATOM 527 C CA . HIS A 1 71 ? 19.047 -3.066 -13.723 1.00 18.60 271 HIS A CA 1
ATOM 528 C C . HIS A 1 71 ? 20.271 -3.627 -14.512 1.00 17.77 271 HIS A C 1
ATOM 529 O O . HIS A 1 71 ? 21.072 -4.325 -13.908 1.00 17.73 271 HIS A O 1
ATOM 536 N N . ALA A 1 72 ? 20.473 -3.186 -15.763 1.00 16.87 272 ALA A N 1
ATOM 537 C CA . ALA A 1 72 ? 21.582 -3.638 -16.585 1.00 16.91 272 ALA A CA 1
ATOM 538 C C . ALA A 1 72 ? 22.854 -2.773 -16.474 1.00 16.39 272 ALA A C 1
ATOM 539 O O . ALA A 1 72 ? 23.854 -3.074 -17.136 1.00 16.56 272 ALA A O 1
ATOM 541 N N . THR A 1 73 ? 22.823 -1.731 -15.650 1.00 15.45 273 THR A N 1
ATOM 542 C CA . THR A 1 73 ? 23.951 -0.803 -15.545 1.00 15.04 273 THR A CA 1
ATOM 543 C C . THR A 1 73 ? 25.120 -1.564 -14.925 1.00 14.72 273 THR A C 1
ATOM 544 O O . THR A 1 73 ? 24.945 -2.276 -13.940 1.00 14.37 273 THR A O 1
ATOM 548 N N . PRO A 1 74 ? 26.324 -1.455 -15.538 1.00 14.91 274 PRO A N 1
ATOM 549 C CA . PRO A 1 74 ? 27.472 -2.120 -14.898 1.00 14.81 274 PRO A CA 1
ATOM 550 C C . PRO A 1 74 ? 27.789 -1.580 -13.485 1.00 13.80 274 PRO A C 1
ATOM 551 O O . PRO A 1 74 ? 27.771 -0.358 -13.267 1.00 12.83 274 PRO A O 1
ATOM 555 N N . ILE A 1 75 ? 28.092 -2.492 -12.570 1.00 13.59 275 ILE A N 1
ATOM 556 C CA . ILE A 1 75 ? 28.386 -2.086 -11.212 1.00 14.13 275 ILE A CA 1
ATOM 557 C C . ILE A 1 75 ? 29.563 -1.149 -11.182 1.00 14.34 275 ILE A C 1
ATOM 558 O O . ILE A 1 75 ? 29.633 -0.275 -10.329 1.00 14.87 275 ILE A O 1
ATOM 563 N N . THR A 1 76 ? 30.461 -1.287 -12.124 1.00 15.46 276 THR A N 1
ATOM 564 C CA . THR A 1 76 ? 31.663 -0.456 -12.119 1.00 17.22 276 THR A CA 1
ATOM 565 C C . THR A 1 76 ? 31.354 1.015 -12.391 1.00 17.79 276 THR A C 1
ATOM 566 O O . THR A 1 76 ? 32.100 1.893 -11.894 1.00 20.84 276 THR A O 1
ATOM 570 N N . ALA A 1 77 ? 30.260 1.279 -13.093 1.00 16.47 277 ALA A N 1
ATOM 571 C CA . ALA A 1 77 ? 29.871 2.642 -13.374 1.00 16.19 277 ALA A CA 1
ATOM 572 C C . ALA A 1 77 ? 29.354 3.402 -12.147 1.00 15.47 277 ALA A C 1
ATOM 573 O O . ALA A 1 77 ? 29.286 4.656 -12.190 1.00 15.30 277 ALA A O 1
ATOM 575 N N . VAL A 1 78 ? 28.932 2.682 -11.104 1.00 14.14 278 VAL A N 1
ATOM 576 C CA . VAL A 1 78 ? 28.238 3.313 -9.953 1.00 14.53 278 VAL A CA 1
ATOM 577 C C . VAL A 1 78 ? 28.810 3.018 -8.549 1.00 14.38 278 VAL A C 1
ATOM 578 O O . VAL A 1 78 ? 28.345 3.553 -7.558 1.00 14.90 278 VAL A O 1
ATOM 590 N N . THR A 1 80 ? 31.551 2.625 -5.343 1.00 13.87 280 THR A N 1
ATOM 591 C CA . THR A 1 80 ? 32.583 3.439 -4.696 1.00 14.03 280 THR A CA 1
ATOM 592 C C . THR A 1 80 ? 33.878 2.712 -4.762 1.00 15.02 280 THR A C 1
ATOM 593 O O . THR A 1 80 ? 34.079 1.718 -4.068 1.00 13.92 280 THR A O 1
ATOM 597 N N . ARG A 1 81 ? 34.792 3.217 -5.582 1.00 17.08 281 ARG A N 1
ATOM 598 C CA . ARG A 1 81 ? 36.141 2.626 -5.662 1.00 19.65 281 ARG A CA 1
ATOM 599 C C . ARG A 1 81 ? 37.046 2.902 -4.469 1.00 20.97 281 ARG A C 1
ATOM 600 O O . ARG A 1 81 ? 37.832 2.023 -4.078 1.00 22.97 281 ARG A O 1
ATOM 608 N N . SER A 1 82 ? 37.003 4.106 -3.910 1.00 21.32 282 SER A N 1
ATOM 609 C CA . SER A 1 82 ? 37.960 4.388 -2.820 1.00 23.85 282 SER A CA 1
ATOM 610 C C . SER A 1 82 ? 37.287 4.062 -1.506 1.00 22.53 282 SER A C 1
ATOM 611 O O . SER A 1 82 ? 36.880 4.950 -0.738 1.00 22.63 282 SER A O 1
ATOM 614 N N . CYS A 1 83 ? 37.058 2.768 -1.329 1.00 19.23 283 CYS A N 1
ATOM 615 C CA . CYS A 1 83 ? 36.232 2.324 -0.229 1.00 18.26 283 CYS A CA 1
ATOM 616 C C . CYS A 1 83 ? 37.107 2.142 1.045 1.00 17.03 283 CYS A C 1
ATOM 617 O O . CYS A 1 83 ? 38.348 2.034 0.993 1.00 17.14 283 CYS A O 1
ATOM 620 N N . VAL A 1 84 ? 36.438 2.108 2.183 1.00 15.52 284 VAL A N 1
ATOM 621 C CA . VAL A 1 84 ? 37.099 1.904 3.455 1.00 15.62 284 VAL A CA 1
ATOM 622 C C . VAL A 1 84 ? 37.149 0.423 3.775 1.00 15.65 284 VAL A C 1
ATOM 623 O O . VAL A 1 84 ? 36.146 -0.236 3.618 1.00 15.80 284 VAL A O 1
ATOM 627 N N . THR A 1 85 ? 38.322 -0.104 4.124 1.00 16.58 285 THR A N 1
ATOM 628 C CA . THR A 1 85 ? 38.461 -1.503 4.452 1.00 16.12 285 THR A CA 1
ATOM 629 C C . THR A 1 85 ? 39.194 -1.560 5.794 1.00 16.06 285 THR A C 1
ATOM 630 O O . THR A 1 85 ? 39.882 -0.572 6.183 1.00 16.68 285 THR A O 1
ATOM 634 N N . VAL A 1 86 ? 39.077 -2.710 6.474 1.00 15.98 286 VAL A N 1
ATOM 635 C CA . VAL A 1 86 ? 39.855 -2.938 7.672 1.00 16.17 286 VAL A CA 1
ATOM 636 C C . VAL A 1 86 ? 40.516 -4.303 7.635 1.00 17.48 286 VAL A C 1
ATOM 637 O O . VAL A 1 86 ? 40.130 -5.163 6.855 1.00 19.12 286 VAL A O 1
ATOM 641 N N . GLU A 1 87 ? 41.524 -4.471 8.475 1.00 18.86 287 GLU A N 1
ATOM 642 C CA . GLU A 1 87 ? 42.115 -5.790 8.674 1.00 21.61 287 GLU A CA 1
ATOM 643 C C . GLU A 1 87 ? 41.365 -6.572 9.740 1.00 19.44 287 GLU A C 1
ATOM 644 O O . GLU A 1 87 ? 40.794 -5.988 10.639 1.00 17.69 287 GLU A O 1
ATOM 650 N N . GLY A 1 88 ? 41.432 -7.889 9.664 1.00 21.31 288 GLY A N 1
ATOM 651 C CA . GLY A 1 88 ? 40.791 -8.732 10.653 1.00 21.45 288 GLY A CA 1
ATOM 652 C C . GLY A 1 88 ? 41.330 -8.565 12.071 1.00 19.24 288 GLY A C 1
ATOM 653 O O . GLY A 1 88 ? 40.606 -8.855 13.035 1.00 19.12 288 GLY A O 1
ATOM 654 N N . SER A 1 89 ? 42.558 -8.060 12.182 1.00 18.68 289 SER A N 1
ATOM 655 C CA . SER A 1 89 ? 43.218 -7.815 13.435 1.00 18.30 289 SER A CA 1
ATOM 656 C C . SER A 1 89 ? 42.811 -6.513 14.104 1.00 16.77 289 SER A C 1
ATOM 657 O O . SER A 1 89 ? 43.247 -6.219 15.204 1.00 17.13 289 SER A O 1
ATOM 660 N N . LEU A 1 90 ? 41.962 -5.734 13.467 1.00 16.07 290 LEU A N 1
ATOM 661 C CA . LEU A 1 90 ? 41.425 -4.540 14.104 1.00 16.88 290 LEU A CA 1
ATOM 662 C C . LEU A 1 90 ? 40.501 -4.933 15.256 1.00 17.53 290 LEU A C 1
ATOM 663 O O . LEU A 1 90 ? 39.766 -5.872 15.140 1.00 16.59 290 LEU A O 1
ATOM 668 N N . LEU A 1 91 ? 40.567 -4.211 16.377 1.00 11.82 291 LEU A N 1
ATOM 669 C CA . LEU A 1 91 ? 39.569 -4.391 17.455 1.00 11.48 291 LEU A CA 1
ATOM 670 C C . LEU A 1 91 ? 38.212 -3.945 16.990 1.00 11.46 291 LEU A C 1
ATOM 671 O O . LEU A 1 91 ? 38.092 -2.965 16.263 1.00 12.69 291 LEU A O 1
ATOM 676 N N . ALA A 1 92 ? 37.177 -4.627 17.389 1.00 11.84 292 ALA A N 1
ATOM 677 C CA . ALA A 1 92 ? 35.806 -4.189 17.139 1.00 11.71 292 ALA A CA 1
ATOM 678 C C . ALA A 1 92 ? 35.552 -2.730 17.621 1.00 11.82 292 ALA A C 1
ATOM 679 O O . ALA A 1 92 ? 34.806 -1.938 16.960 1.00 11.60 292 ALA A O 1
ATOM 681 N N . ALA A 1 93 ? 36.148 -2.383 18.751 1.00 11.92 293 ALA A N 1
ATOM 682 C CA . ALA A 1 93 ? 36.057 -1.065 19.311 1.00 12.91 293 ALA A CA 1
ATOM 683 C C . ALA A 1 93 ? 36.663 -0.007 18.389 1.00 12.85 293 ALA A C 1
ATOM 684 O O . ALA A 1 93 ? 36.204 1.080 18.361 1.00 13.75 293 ALA A O 1
ATOM 686 N N . GLU A 1 94 ? 37.747 -0.352 17.730 1.00 12.31 294 GLU A N 1
ATOM 687 C CA . GLU A 1 94 ? 38.324 0.493 16.702 1.00 13.60 294 GLU A CA 1
ATOM 688 C C . GLU A 1 94 ? 37.386 0.637 15.474 1.00 12.66 294 GLU A C 1
ATOM 689 O O . GLU A 1 94 ? 37.235 1.672 14.937 1.00 13.57 294 GLU A O 1
ATOM 695 N N . ALA A 1 95 ? 36.768 -0.461 15.089 1.00 12.27 295 ALA A N 1
ATOM 696 C CA . ALA A 1 95 ? 35.924 -0.463 13.928 1.00 12.02 295 ALA A CA 1
ATOM 697 C C . ALA A 1 95 ? 34.724 0.492 14.105 1.00 12.60 295 ALA A C 1
ATOM 698 O O . ALA A 1 95 ? 34.367 1.168 13.218 1.00 12.45 295 ALA A O 1
ATOM 700 N N . VAL A 1 96 ? 34.157 0.488 15.296 1.00 12.63 296 VAL A N 1
ATOM 701 C CA A VAL A 1 96 ? 32.952 1.286 15.498 0.50 13.92 296 VAL A CA 1
ATOM 702 C CA B VAL A 1 96 ? 32.948 1.320 15.541 0.50 14.29 296 VAL A CA 1
ATOM 703 C C . VAL A 1 96 ? 33.338 2.776 15.366 1.00 14.92 296 VAL A C 1
ATOM 704 O O . VAL A 1 96 ? 32.556 3.612 14.809 1.00 15.54 296 VAL A O 1
ATOM 711 N N . ARG A 1 97 ? 34.539 3.108 15.825 1.00 15.28 297 ARG A N 1
ATOM 712 C CA . ARG A 1 97 ? 35.036 4.483 15.694 1.00 17.83 297 ARG A CA 1
ATOM 713 C C . ARG A 1 97 ? 35.180 4.878 14.213 1.00 15.94 297 ARG A C 1
ATOM 714 O O . ARG A 1 97 ? 34.899 6.011 13.844 1.00 15.72 297 ARG A O 1
ATOM 722 N N . ILE A 1 98 ? 35.676 3.962 13.403 1.00 15.00 298 ILE A N 1
ATOM 723 C CA . ILE A 1 98 ? 35.836 4.174 11.968 1.00 14.92 298 ILE A CA 1
ATOM 724 C C . ILE A 1 98 ? 34.454 4.428 11.306 1.00 15.39 298 ILE A C 1
ATOM 725 O O . ILE A 1 98 ? 34.276 5.384 10.503 1.00 16.85 298 ILE A O 1
ATOM 738 N N . GLU A 1 100 ? 31.859 5.658 12.680 1.00 17.61 300 GLU A N 1
ATOM 739 C CA . GLU A 1 100 ? 31.404 6.974 13.083 1.00 20.47 300 GLU A CA 1
ATOM 740 C C . GLU A 1 100 ? 32.135 8.105 12.354 1.00 19.95 300 GLU A C 1
ATOM 741 O O . GLU A 1 100 ? 31.541 9.055 11.834 1.00 19.20 300 GLU A O 1
ATOM 747 N N . GLN A 1 101 ? 33.449 7.998 12.312 1.00 20.00 301 GLN A N 1
ATOM 748 C CA . GLN A 1 101 ? 34.279 9.040 11.711 1.00 22.04 301 GLN A CA 1
ATOM 749 C C . GLN A 1 101 ? 34.070 9.132 10.215 1.00 20.90 301 GLN A C 1
ATOM 750 O O . GLN A 1 101 ? 34.071 10.200 9.676 1.00 21.12 301 GLN A O 1
ATOM 756 N N . LYS A 1 102 ? 33.889 7.995 9.553 1.00 19.41 302 LYS A N 1
ATOM 757 C CA . LYS A 1 102 ? 33.750 7.968 8.081 1.00 20.52 302 LYS A CA 1
ATOM 758 C C . LYS A 1 102 ? 32.282 8.052 7.622 1.00 19.72 302 LYS A C 1
ATOM 759 O O . LYS A 1 102 ? 32.021 8.169 6.408 1.00 21.56 302 LYS A O 1
ATOM 765 N N . ARG A 1 103 ? 31.334 7.989 8.560 1.00 18.26 303 ARG A N 1
ATOM 766 C CA . ARG A 1 103 ? 29.914 8.057 8.286 1.00 18.52 303 ARG A CA 1
ATOM 767 C C . ARG A 1 103 ? 29.449 6.897 7.386 1.00 17.85 303 ARG A C 1
ATOM 768 O O . ARG A 1 103 ? 28.726 7.076 6.410 1.00 18.24 303 ARG A O 1
ATOM 772 N N . ILE A 1 104 ? 29.845 5.682 7.762 1.00 17.16 304 ILE A N 1
ATOM 773 C CA . ILE A 1 104 ? 29.493 4.498 6.988 1.00 16.44 304 ILE A CA 1
ATOM 774 C C . ILE A 1 104 ? 28.908 3.465 7.938 1.00 15.56 304 ILE A C 1
ATOM 775 O O . ILE A 1 104 ? 28.946 3.650 9.155 1.00 15.50 304 ILE A O 1
ATOM 780 N N . ASN A 1 105 ? 28.419 2.374 7.347 1.00 15.02 305 ASN A N 1
ATOM 781 C CA . ASN A 1 105 ? 27.658 1.365 8.052 1.00 14.81 305 ASN A CA 1
ATOM 782 C C . ASN A 1 105 ? 28.167 -0.064 7.953 1.00 14.36 305 ASN A C 1
ATOM 783 O O . ASN A 1 105 ? 27.629 -0.961 8.619 1.00 13.79 305 ASN A O 1
ATOM 788 N N . ALA A 1 106 ? 29.183 -0.288 7.130 1.00 13.64 306 ALA A N 1
ATOM 789 C CA . ALA A 1 106 ? 29.701 -1.627 6.993 1.00 13.80 306 ALA A CA 1
ATOM 790 C C . ALA A 1 106 ? 31.120 -1.564 6.455 1.00 13.72 306 ALA A C 1
ATOM 791 O O . ALA A 1 106 ? 31.549 -0.539 5.862 1.00 13.63 306 ALA A O 1
ATOM 793 N N . LEU A 1 107 ? 31.854 -2.631 6.732 1.00 13.14 307 LEU A N 1
ATOM 794 C CA . LEU A 1 107 ? 33.274 -2.676 6.388 1.00 13.48 307 LEU A CA 1
ATOM 795 C C . LEU A 1 107 ? 33.604 -4.002 5.767 1.00 13.27 307 LEU A C 1
ATOM 796 O O . LEU A 1 107 ? 33.406 -5.044 6.381 1.00 13.60 307 LEU A O 1
ATOM 801 N N . PRO A 1 108 ? 34.169 -3.981 4.559 1.00 13.23 308 PRO A N 1
ATOM 802 C CA . PRO A 1 108 ? 34.879 -5.169 4.094 1.00 13.23 308 PRO A CA 1
ATOM 803 C C . PRO A 1 108 ? 36.138 -5.364 4.933 1.00 13.75 308 PRO A C 1
ATOM 804 O O . PRO A 1 108 ? 36.840 -4.388 5.270 1.00 13.08 308 PRO A O 1
ATOM 808 N N . VAL A 1 109 ? 36.410 -6.632 5.234 1.00 14.12 309 VAL A N 1
ATOM 809 C CA . VAL A 1 109 ? 37.610 -7.041 5.943 1.00 15.56 309 VAL A CA 1
ATOM 810 C C . VAL A 1 109 ? 38.546 -7.721 4.928 1.00 17.16 309 VAL A C 1
ATOM 811 O O . VAL A 1 109 ? 38.104 -8.568 4.093 1.00 16.96 309 VAL A O 1
ATOM 815 N N . VAL A 1 110 ? 39.803 -7.304 4.965 1.00 18.89 310 VAL A N 1
ATOM 816 C CA . VAL A 1 110 ? 40.773 -7.709 3.964 1.00 21.51 310 VAL A CA 1
ATOM 817 C C . VAL A 1 110 ? 42.071 -8.175 4.602 1.00 24.08 310 VAL A C 1
ATOM 818 O O . VAL A 1 110 ? 42.328 -7.882 5.781 1.00 24.57 310 VAL A O 1
ATOM 822 N N . GLU A 1 111 ? 42.811 -8.950 3.822 1.00 26.64 311 GLU A N 1
ATOM 823 C CA . GLU A 1 111 ? 44.212 -9.298 4.093 1.00 29.91 311 GLU A CA 1
ATOM 824 C C . GLU A 1 111 ? 44.940 -9.115 2.790 1.00 30.79 311 GLU A C 1
ATOM 825 O O . GLU A 1 111 ? 44.612 -9.755 1.809 1.00 30.94 311 GLU A O 1
ATOM 831 N N . ASN A 1 112 ? 45.917 -8.233 2.775 1.00 32.37 312 ASN A N 1
ATOM 832 C CA . ASN A 1 112 ? 46.680 -7.944 1.585 1.00 34.57 312 ASN A CA 1
ATOM 833 C C . ASN A 1 112 ? 45.792 -7.609 0.371 1.00 32.82 312 ASN A C 1
ATOM 834 O O . ASN A 1 112 ? 46.042 -8.070 -0.730 1.00 32.90 312 ASN A O 1
ATOM 839 N N . GLY A 1 113 ? 44.757 -6.808 0.586 1.00 31.11 313 GLY A N 1
ATOM 840 C CA . GLY A 1 113 ? 43.776 -6.491 -0.476 1.00 29.84 313 GLY A CA 1
ATOM 841 C C . GLY A 1 113 ? 42.757 -7.580 -0.759 1.00 28.98 313 GLY A C 1
ATOM 842 O O . GLY A 1 113 ? 41.682 -7.281 -1.357 1.00 28.57 313 GLY A O 1
ATOM 843 N N . ARG A 1 114 ? 43.073 -8.830 -0.362 1.00 27.76 314 ARG A N 1
ATOM 844 C CA . ARG A 1 114 ? 42.190 -9.954 -0.626 1.00 27.27 314 ARG A CA 1
ATOM 845 C C . ARG A 1 114 ? 41.003 -9.911 0.366 1.00 23.93 314 ARG A C 1
ATOM 846 O O . ARG A 1 114 ? 41.183 -9.855 1.581 1.00 22.90 314 ARG A O 1
ATOM 854 N N . LEU A 1 115 ? 39.792 -9.902 -0.178 1.00 22.32 315 LEU A N 1
ATOM 855 C CA . LEU A 1 115 ? 38.599 -9.879 0.655 1.00 20.53 315 LEU A CA 1
ATOM 856 C C . LEU A 1 115 ? 38.472 -11.178 1.466 1.00 20.49 315 LEU A C 1
ATOM 857 O O . LEU A 1 115 ? 38.483 -12.268 0.883 1.00 20.77 315 LEU A O 1
ATOM 862 N N . ILE A 1 116 ? 38.342 -11.067 2.796 1.00 19.74 316 ILE A N 1
ATOM 863 C CA . ILE A 1 116 ? 38.124 -12.250 3.650 1.00 20.12 316 ILE A CA 1
ATOM 864 C C . ILE A 1 116 ? 36.809 -12.256 4.427 1.00 18.68 316 ILE A C 1
ATOM 865 O O . ILE A 1 116 ? 36.462 -13.261 5.019 1.00 18.94 316 ILE A O 1
ATOM 870 N N . GLY A 1 117 ? 36.074 -11.145 4.424 1.00 17.17 317 GLY A 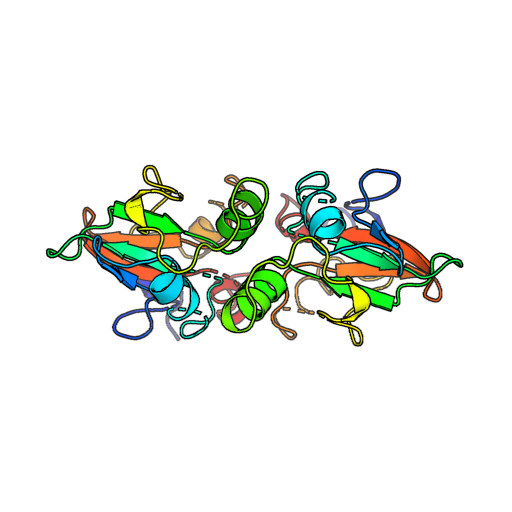N 1
ATOM 871 C CA . GLY A 1 117 ? 34.755 -11.133 5.058 1.00 16.38 317 GLY A CA 1
ATOM 872 C C . GLY A 1 117 ? 34.207 -9.722 5.138 1.00 15.12 317 GLY A C 1
ATOM 873 O O . GLY A 1 117 ? 34.713 -8.807 4.470 1.00 14.36 317 GLY A O 1
ATOM 874 N N . ALA A 1 118 ? 33.111 -9.573 5.868 1.00 14.50 318 ALA A N 1
ATOM 875 C CA . ALA A 1 118 ? 32.488 -8.274 6.026 1.00 14.15 318 ALA A CA 1
ATOM 876 C C . ALA A 1 118 ? 31.788 -8.190 7.349 1.00 14.26 318 ALA A C 1
ATOM 877 O O . ALA A 1 118 ? 31.241 -9.206 7.877 1.00 14.20 318 ALA A O 1
ATOM 879 N N . ILE A 1 119 ? 31.723 -6.966 7.857 1.00 14.26 319 ILE A N 1
ATOM 880 C CA . ILE A 1 119 ? 30.895 -6.726 9.019 1.00 15.13 319 ILE A CA 1
ATOM 881 C C . ILE A 1 119 ? 30.048 -5.479 8.804 1.00 14.95 319 ILE A C 1
ATOM 882 O O . ILE A 1 119 ? 30.377 -4.605 7.961 1.00 14.69 319 ILE A O 1
ATOM 887 N N . ASN A 1 120 ? 28.978 -5.355 9.577 1.00 14.66 320 ASN A N 1
ATOM 888 C CA . ASN A 1 120 ? 28.270 -4.094 9.598 1.00 14.75 320 ASN A CA 1
ATOM 889 C C . ASN A 1 120 ? 28.015 -3.608 11.037 1.00 14.30 320 ASN A C 1
ATOM 890 O O . ASN A 1 120 ? 28.437 -4.235 11.973 1.00 13.23 320 ASN A O 1
ATOM 903 N N . HIS A 1 122 ? 25.477 -3.573 12.925 1.00 14.72 322 HIS A N 1
ATOM 904 C CA . HIS A 1 122 ? 24.739 -4.496 13.813 1.00 15.69 322 HIS A CA 1
ATOM 905 C C . HIS A 1 122 ? 25.632 -5.565 14.400 1.00 14.94 322 HIS A C 1
ATOM 906 O O . HIS A 1 122 ? 25.448 -5.998 15.534 1.00 15.79 322 HIS A O 1
ATOM 913 N N . ASP A 1 123 ? 26.662 -5.981 13.663 1.00 14.83 323 ASP A N 1
ATOM 914 C CA . ASP A 1 123 ? 27.637 -6.934 14.244 1.00 14.33 323 ASP A CA 1
ATOM 915 C C . ASP A 1 123 ? 28.357 -6.311 15.447 1.00 14.07 323 ASP A C 1
ATOM 916 O O . ASP A 1 123 ? 28.639 -6.970 16.460 1.00 14.52 323 ASP A O 1
ATOM 921 N N . LEU A 1 124 ? 28.662 -5.031 15.349 1.00 13.43 324 LEU A N 1
ATOM 922 C CA . LEU A 1 124 ? 29.382 -4.391 16.427 1.00 14.19 324 LEU A CA 1
ATOM 923 C C . LEU A 1 124 ? 28.538 -4.086 17.657 1.00 14.96 324 LEU A C 1
ATOM 924 O O . LEU A 1 124 ? 29.075 -3.920 18.757 1.00 15.48 324 LEU A O 1
ATOM 929 N N . LEU A 1 125 ? 27.230 -3.967 17.454 1.00 15.38 325 LEU A N 1
ATOM 930 C CA . LEU A 1 125 ? 26.263 -3.736 18.530 1.00 15.74 325 LEU A CA 1
ATOM 931 C C . LEU A 1 125 ? 25.802 -4.981 19.229 1.00 15.51 325 LEU A C 1
ATOM 932 O O . LEU A 1 125 ? 25.054 -4.873 20.201 1.00 15.35 325 LEU A O 1
ATOM 937 N N . ARG A 1 126 ? 26.231 -6.169 18.793 1.00 14.97 326 ARG A N 1
ATOM 938 C CA . ARG A 1 126 ? 25.895 -7.406 19.494 1.00 15.81 326 ARG A CA 1
ATOM 939 C C . ARG A 1 126 ? 26.289 -7.369 20.913 1.00 16.24 326 ARG A C 1
ATOM 940 O O . ARG A 1 126 ? 27.364 -6.842 21.221 1.00 15.91 326 ARG A O 1
ATOM 948 N N . ALA A 1 127 ? 25.486 -8.030 21.748 1.00 16.47 327 ALA A N 1
ATOM 949 C CA . ALA A 1 127 ? 25.800 -8.140 23.182 1.00 17.49 327 ALA A CA 1
ATOM 950 C C . ALA A 1 127 ? 27.231 -8.646 23.433 1.00 17.83 327 ALA A C 1
ATOM 951 O O . ALA A 1 127 ? 27.721 -9.628 22.849 1.00 17.46 327 ALA A O 1
ATOM 953 N N . GLY A 1 128 ? 27.875 -7.914 24.313 1.00 18.30 328 GLY A N 1
ATOM 954 C CA . GLY A 1 128 ? 29.192 -8.240 24.814 1.00 19.50 328 GLY A CA 1
ATOM 955 C C . GLY A 1 128 ? 30.338 -7.786 23.938 1.00 19.53 328 GLY A C 1
ATOM 956 O O . GLY A 1 128 ? 31.481 -7.910 24.344 1.00 20.01 328 GLY A O 1
ATOM 957 N N . VAL A 1 129 ? 30.058 -7.264 22.745 1.00 19.12 329 VAL A N 1
ATOM 958 C CA . VAL A 1 129 ? 31.138 -6.891 21.828 1.00 19.65 329 VAL A CA 1
ATOM 959 C C . VAL A 1 129 ? 31.827 -5.638 22.295 1.00 21.48 329 VAL A C 1
ATOM 960 O O . VAL A 1 129 ? 33.025 -5.667 22.583 1.00 23.06 329 VAL A O 1
ATOM 964 N N . LEU A 1 130 ? 31.088 -4.544 22.441 1.00 21.98 330 LEU A N 1
ATOM 965 C CA . LEU A 1 130 ? 31.701 -3.306 22.896 1.00 24.23 330 LEU A CA 1
ATOM 966 C C . LEU A 1 130 ? 31.775 -3.228 24.428 1.00 26.70 330 LEU A C 1
ATOM 967 O O . LEU A 1 130 ? 31.046 -3.975 25.129 1.00 27.43 330 LEU A O 1
ATOM 973 N N . ARG B 1 3 ? 25.361 19.586 25.939 1.00 43.96 203 ARG B N 1
ATOM 974 C CA . ARG B 1 3 ? 25.868 19.127 27.295 1.00 43.12 203 ARG B CA 1
ATOM 975 C C . ARG B 1 3 ? 24.978 18.006 27.838 1.00 39.38 203 ARG B C 1
ATOM 976 O O . ARG B 1 3 ? 25.481 16.990 28.283 1.00 39.11 203 ARG B O 1
ATOM 984 N N . LEU B 1 4 ? 23.653 18.209 27.811 1.00 36.84 204 LEU B N 1
ATOM 985 C CA . LEU B 1 4 ? 22.652 17.192 28.271 1.00 33.84 204 LEU B CA 1
ATOM 986 C C . LEU B 1 4 ? 22.290 16.227 27.134 1.00 28.61 204 LEU B C 1
ATOM 987 O O . LEU B 1 4 ? 21.783 16.656 26.096 1.00 27.24 204 LEU B O 1
ATOM 992 N N . LEU B 1 5 ? 22.589 14.950 27.306 1.00 26.26 205 LEU B N 1
ATOM 993 C CA . LEU B 1 5 ? 22.497 13.987 26.218 1.00 24.47 205 LEU B CA 1
ATOM 994 C C . LEU B 1 5 ? 21.982 12.654 26.750 1.00 23.11 205 LEU B C 1
ATOM 995 O O . LEU B 1 5 ? 22.505 11.597 26.422 1.00 23.94 205 LEU B O 1
ATOM 1000 N N . THR B 1 6 ? 20.948 12.723 27.571 1.00 21.47 206 THR B N 1
ATOM 1001 C CA . THR B 1 6 ? 20.386 11.561 28.256 1.00 20.77 206 THR B CA 1
ATOM 1002 C C . THR B 1 6 ? 19.343 10.822 27.412 1.00 18.38 206 THR B C 1
ATOM 1003 O O . THR B 1 6 ? 19.300 9.595 27.408 1.00 17.85 206 THR B O 1
ATOM 1007 N N . PHE B 1 7 ? 18.452 11.591 26.784 1.00 16.10 207 PHE B N 1
ATOM 1008 C CA . PHE B 1 7 ? 17.297 11.046 26.139 1.00 15.03 207 PHE B CA 1
ATOM 1009 C C . PHE B 1 7 ? 17.309 11.251 24.645 1.00 13.44 207 PHE B C 1
ATOM 1010 O O . PHE B 1 7 ? 18.042 12.086 24.102 1.00 12.82 207 PHE B O 1
ATOM 1018 N N . VAL B 1 8 ? 16.444 10.514 23.971 1.00 12.86 208 VAL B N 1
ATOM 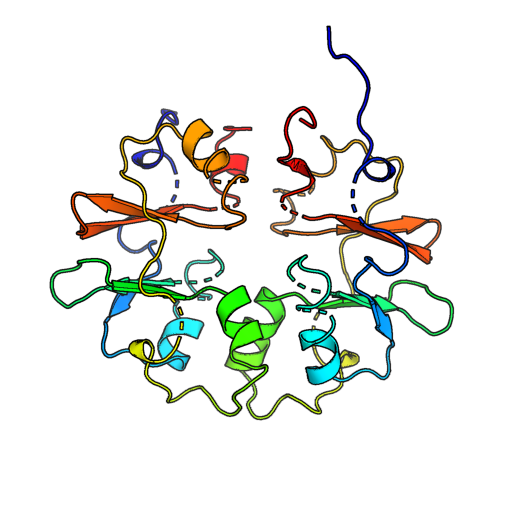1019 C CA . VAL B 1 8 ? 16.410 10.574 22.538 1.00 11.98 208 VAL B CA 1
ATOM 1020 C C . VAL B 1 8 ? 16.116 12.056 22.113 1.00 11.47 208 VAL B C 1
ATOM 1021 O O . VAL B 1 8 ? 16.683 12.553 21.214 1.00 10.57 208 VAL B O 1
ATOM 1025 N N . ARG B 1 9 ? 15.221 12.704 22.831 1.00 12.38 209 ARG B N 1
ATOM 1026 C CA . ARG B 1 9 ? 14.813 14.031 22.473 1.00 13.17 209 ARG B CA 1
ATOM 1027 C C . ARG B 1 9 ? 16.017 15.002 22.507 1.00 12.97 209 ARG B C 1
ATOM 1028 O O . ARG B 1 9 ? 16.009 15.982 21.842 1.00 13.07 209 ARG B O 1
ATOM 1036 N N . ASP B 1 10 ? 16.983 14.715 23.360 1.00 13.10 210 ASP B N 1
ATOM 1037 C CA . ASP B 1 10 ? 18.220 15.489 23.469 1.00 13.68 210 ASP B CA 1
ATOM 1038 C C . ASP B 1 10 ? 19.144 15.422 22.215 1.00 13.74 210 ASP B C 1
ATOM 1039 O O . ASP B 1 10 ? 19.894 16.304 21.948 1.00 14.09 210 ASP B O 1
ATOM 1044 N N . ILE B 1 11 ? 19.089 14.306 21.528 1.00 13.05 211 ILE B N 1
ATOM 1045 C CA . ILE B 1 11 ? 20.054 13.932 20.492 1.00 13.77 211 ILE B CA 1
ATOM 1046 C C . ILE B 1 11 ? 19.441 13.896 19.085 1.00 13.13 211 ILE B C 1
ATOM 1047 O O . ILE B 1 11 ? 20.152 14.091 18.090 1.00 13.54 211 ILE B O 1
ATOM 1060 N N . HIS B 1 13 ? 17.500 14.586 15.547 1.00 11.64 213 HIS B N 1
ATOM 1061 C CA . HIS B 1 13 ? 17.225 15.682 14.624 1.00 11.73 213 HIS B CA 1
ATOM 1062 C C . HIS B 1 13 ? 15.807 16.047 14.808 1.00 11.50 213 HIS B C 1
ATOM 1063 O O . HIS B 1 13 ? 14.952 15.197 14.895 1.00 11.77 213 HIS B O 1
ATOM 1070 N N . THR B 1 14 ? 15.537 17.332 14.880 1.00 11.92 214 THR B N 1
ATOM 1071 C CA . THR B 1 14 ? 14.228 17.811 15.088 1.00 11.88 214 THR B CA 1
ATOM 1072 C C . THR B 1 14 ? 13.880 18.982 14.170 1.00 12.14 214 THR B C 1
ATOM 1073 O O . THR B 1 14 ? 14.725 19.500 13.419 1.00 11.79 214 THR B O 1
ATOM 1077 N N . GLY B 1 15 ? 12.624 19.409 14.240 1.00 12.96 215 GLY B N 1
ATOM 1078 C CA . GLY B 1 15 ? 12.165 20.527 13.444 1.00 14.58 215 GLY B CA 1
ATOM 1079 C C . GLY B 1 15 ? 12.454 20.294 11.992 1.00 14.83 215 GLY B C 1
ATOM 1080 O O . GLY B 1 15 ? 12.155 19.228 11.442 1.00 13.78 215 GLY B O 1
ATOM 1081 N N . ASP B 1 16 ? 13.004 21.291 11.358 1.00 17.05 216 ASP B N 1
ATOM 1082 C CA . ASP B 1 16 ? 13.273 21.247 9.913 1.00 18.90 216 ASP B CA 1
ATOM 1083 C C . ASP B 1 16 ? 14.385 20.311 9.532 1.00 17.94 216 ASP B C 1
ATOM 1084 O O . ASP B 1 16 ? 14.557 20.040 8.363 1.00 18.01 216 ASP B O 1
ATOM 1089 N N . ASP B 1 17 ? 15.137 19.803 10.514 1.00 16.58 217 ASP B N 1
ATOM 1090 C CA . ASP B 1 17 ? 16.125 18.769 10.235 1.00 15.77 217 ASP B CA 1
ATOM 1091 C C . ASP B 1 17 ? 15.562 17.363 10.214 1.00 13.84 217 ASP B C 1
ATOM 1092 O O . ASP B 1 17 ? 16.305 16.427 9.980 1.00 14.26 217 ASP B O 1
ATOM 1097 N N . THR B 1 18 ? 14.249 17.211 10.385 1.00 12.55 218 THR B N 1
ATOM 1098 C CA . THR B 1 18 ? 13.619 15.901 10.367 1.00 12.04 218 THR B CA 1
ATOM 1099 C C . THR B 1 18 ? 13.289 15.485 8.944 1.00 12.07 218 THR B C 1
ATOM 1100 O O . THR B 1 18 ? 12.710 16.315 8.193 1.00 12.35 218 THR B O 1
ATOM 1104 N N . PRO B 1 19 ? 13.608 14.243 8.551 1.00 11.61 219 PRO B N 1
ATOM 1105 C CA . PRO B 1 19 ? 13.193 13.878 7.200 1.00 12.55 219 PRO B CA 1
ATOM 1106 C C . PRO B 1 19 ? 11.757 13.482 7.186 1.00 12.85 219 PRO B C 1
ATOM 1107 O O . PRO B 1 19 ? 11.397 12.483 7.808 1.00 12.94 219 PRO B O 1
ATOM 1111 N N . VAL B 1 20 ? 10.948 14.229 6.475 1.00 12.48 220 VAL B N 1
ATOM 1112 C CA . VAL B 1 20 ? 9.503 13.963 6.477 1.00 12.81 220 VAL B CA 1
ATOM 1113 C C . VAL B 1 20 ? 8.831 14.446 5.194 1.00 12.27 220 VAL B C 1
ATOM 1114 O O . VAL B 1 20 ? 9.119 15.538 4.702 1.00 12.04 220 VAL B O 1
ATOM 1118 N N . ILE B 1 21 ? 7.967 13.588 4.646 1.00 11.85 221 ILE B N 1
ATOM 1119 C CA . ILE B 1 21 ? 7.136 13.959 3.508 1.00 11.96 221 ILE B CA 1
ATOM 1120 C C . ILE B 1 21 ? 5.665 13.600 3.829 1.00 12.39 221 ILE B C 1
ATOM 1121 O O . ILE B 1 21 ? 5.379 12.866 4.730 1.00 12.17 221 ILE B O 1
ATOM 1126 N N . GLY B 1 22 ? 4.733 14.200 3.094 1.00 13.10 222 GLY B N 1
ATOM 1127 C CA . GLY B 1 22 ? 3.327 13.939 3.297 1.00 13.83 222 GLY B CA 1
ATOM 1128 C C . GLY B 1 22 ? 2.881 12.710 2.555 1.00 13.87 222 GLY B C 1
ATOM 1129 O O . GLY B 1 22 ? 3.552 12.188 1.649 1.00 13.19 222 GLY B O 1
ATOM 1130 N N . LEU B 1 23 ? 1.703 12.243 2.954 1.00 15.47 223 LEU B N 1
ATOM 1131 C CA . LEU B 1 23 ? 1.031 11.117 2.365 1.00 16.93 223 LEU B CA 1
ATOM 1132 C C . LEU B 1 23 ? 0.868 11.158 0.875 1.00 16.35 223 LEU B C 1
ATOM 1133 O O . LEU B 1 23 ? 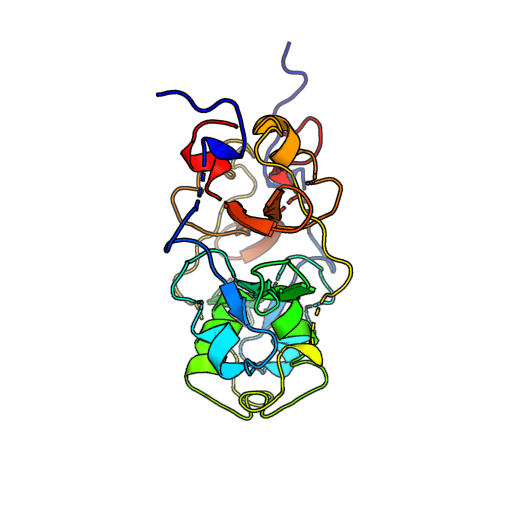0.730 10.116 0.251 1.00 16.26 223 LEU B O 1
ATOM 1138 N N . GLU B 1 24 ? 0.788 12.363 0.319 1.00 15.37 224 GLU B N 1
ATOM 1139 C CA . GLU B 1 24 ? 0.575 12.518 -1.086 1.00 15.25 224 GLU B CA 1
ATOM 1140 C C . GLU B 1 24 ? 1.878 12.440 -1.873 1.00 14.37 224 GLU B C 1
ATOM 1141 O O . GLU B 1 24 ? 1.829 12.614 -3.081 1.00 14.45 224 GLU B O 1
ATOM 1147 N N . ALA B 1 25 ? 3.038 12.312 -1.220 1.00 13.21 225 ALA B N 1
ATOM 1148 C CA . ALA B 1 25 ? 4.325 12.441 -1.925 1.00 12.90 225 ALA B CA 1
ATOM 1149 C C . ALA B 1 25 ? 4.601 11.240 -2.861 1.00 12.73 225 ALA B C 1
ATOM 1150 O O . ALA B 1 25 ? 4.013 10.191 -2.693 1.00 12.72 225 ALA B O 1
ATOM 1152 N N . SER B 1 26 ? 5.550 11.395 -3.785 1.00 12.82 226 SER B N 1
ATOM 1153 C CA . SER B 1 26 ? 5.992 10.334 -4.628 1.00 13.10 226 SER B CA 1
ATOM 1154 C C . SER B 1 26 ? 7.341 9.800 -4.130 1.00 12.71 226 SER B C 1
ATOM 1155 O O . SER B 1 26 ? 8.003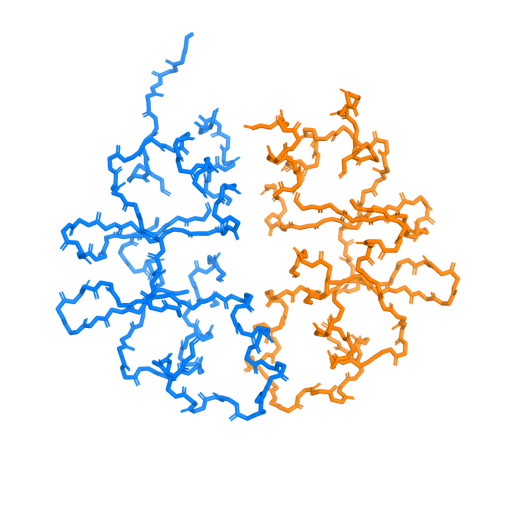 10.379 -3.261 1.00 11.71 226 SER B O 1
ATOM 1158 N N . VAL B 1 27 ? 7.778 8.702 -4.742 1.00 13.19 227 VAL B N 1
ATOM 1159 C CA . VAL B 1 27 ? 9.089 8.164 -4.420 1.00 13.24 227 VAL B CA 1
ATOM 1160 C C . VAL B 1 27 ? 10.196 9.190 -4.767 1.00 13.17 227 VAL B C 1
ATOM 1161 O O . VAL B 1 27 ? 11.144 9.310 -4.012 1.00 13.00 227 VAL B O 1
ATOM 1165 N N . ARG B 1 28 ? 10.054 9.956 -5.849 1.00 13.92 228 ARG B N 1
ATOM 1166 C CA . ARG B 1 28 ? 11.008 11.025 -6.162 1.00 14.67 228 ARG B CA 1
ATOM 1167 C C . ARG B 1 28 ? 11.183 12.024 -5.004 1.00 13.57 228 ARG B C 1
ATOM 1168 O O . ARG B 1 28 ? 12.301 12.380 -4.646 1.00 12.99 228 ARG B O 1
ATOM 1172 N N . ASP B 1 29 ? 10.051 12.406 -4.405 1.00 13.09 229 ASP B N 1
ATOM 1173 C CA . ASP B 1 29 ? 10.018 13.325 -3.260 1.00 12.50 229 ASP B CA 1
ATOM 1174 C C . ASP B 1 29 ? 10.749 12.660 -2.079 1.00 11.22 229 ASP B C 1
ATOM 1175 O O . ASP B 1 29 ? 11.510 13.305 -1.364 1.00 10.52 229 ASP B O 1
ATOM 1180 N N . ALA B 1 30 ? 10.523 11.366 -1.904 1.00 10.91 230 ALA B N 1
ATOM 1181 C CA . ALA B 1 30 ? 11.169 10.628 -0.823 1.00 10.53 230 ALA B CA 1
ATOM 1182 C C . ALA B 1 30 ? 12.685 10.586 -0.986 1.00 10.73 230 ALA B C 1
ATOM 1183 O O . ALA B 1 30 ? 13.420 10.789 -0.001 1.00 10.26 230 ALA B O 1
ATOM 1185 N N . LEU B 1 31 ? 13.143 10.334 -2.219 1.00 11.10 232 LEU B N 1
ATOM 1186 C CA . LEU B 1 31 ? 14.593 10.318 -2.448 1.00 11.57 232 LEU B CA 1
ATOM 1187 C C . LEU B 1 31 ? 15.235 11.650 -2.075 1.00 11.38 232 LEU B C 1
ATOM 1188 O O . LEU B 1 31 ? 16.278 11.678 -1.462 1.00 11.55 232 LEU B O 1
ATOM 1193 N N . LEU B 1 32 ? 14.624 12.755 -2.496 1.00 11.87 233 LEU B N 1
ATOM 1194 C CA . LEU B 1 32 ? 15.201 14.037 -2.276 1.00 12.49 233 LEU B CA 1
ATOM 1195 C C . LEU B 1 32 ? 15.292 14.295 -0.793 1.00 11.74 233 LEU B C 1
ATOM 1196 O O . LEU B 1 32 ? 16.264 14.812 -0.298 1.00 11.45 233 LEU B O 1
ATOM 1201 N N . GLU B 1 33 ? 14.213 13.975 -0.076 1.00 11.59 234 GLU B N 1
ATOM 1202 C CA . GLU B 1 33 ? 14.177 14.237 1.338 1.00 11.75 234 GLU B CA 1
ATOM 1203 C C . GLU B 1 33 ? 15.172 13.349 2.122 1.00 11.63 234 GLU B C 1
ATOM 1204 O O . GLU B 1 33 ? 15.872 13.868 3.040 1.00 11.84 234 GLU B O 1
ATOM 1218 N N . THR B 1 35 ? 17.937 12.072 0.992 1.00 11.38 236 THR B N 1
ATOM 1219 C CA . THR B 1 35 ? 19.246 12.652 0.776 1.00 11.71 236 THR B CA 1
ATOM 1220 C C . THR B 1 35 ? 19.482 13.902 1.577 1.00 11.78 236 THR B C 1
ATOM 1221 O O . THR B 1 35 ? 20.552 14.090 2.176 1.00 11.81 236 THR B O 1
ATOM 1225 N N . ALA B 1 36 ? 18.525 14.818 1.532 1.00 11.84 237 ALA B N 1
ATOM 1226 C CA . ALA B 1 36 ? 18.716 16.133 2.167 1.00 12.53 237 ALA B CA 1
ATOM 1227 C C . ALA B 1 36 ? 19.029 16.017 3.698 1.00 12.65 237 ALA B C 1
ATOM 1228 O O . ALA B 1 36 ? 19.821 16.791 4.234 1.00 13.03 237 ALA B O 1
ATOM 1230 N N . LYS B 1 37 ? 18.362 15.084 4.383 1.00 12.32 238 LYS B N 1
ATOM 1231 C CA . LYS B 1 37 ? 18.450 15.017 5.866 1.00 13.13 238 LYS B CA 1
ATOM 1232 C C . LYS B 1 37 ? 19.457 13.978 6.398 1.00 13.09 238 LYS B C 1
ATOM 1233 O O . LYS B 1 37 ? 19.686 13.891 7.598 1.00 13.27 238 LYS B O 1
ATOM 1239 N N . LYS B 1 38 ? 20.076 1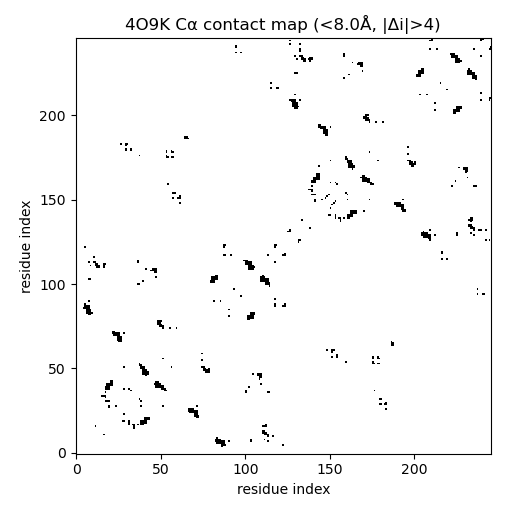3.231 5.485 1.00 12.97 239 LYS B N 1
ATOM 1240 C CA . LYS B 1 38 ? 21.286 12.452 5.757 1.00 13.99 239 LYS B CA 1
ATOM 1241 C C . LYS B 1 38 ? 21.093 11.276 6.719 1.00 13.76 239 LYS B C 1
ATOM 1242 O O . LYS B 1 38 ? 22.055 10.818 7.331 1.00 14.10 239 LYS B O 1
ATOM 1248 N N . LEU B 1 39 ? 19.852 10.815 6.876 1.00 13.33 240 LEU B N 1
ATOM 1249 C CA . LEU B 1 39 ? 19.535 9.688 7.763 1.00 14.57 240 LEU B CA 1
ATOM 1250 C C . LEU B 1 39 ? 19.230 8.356 7.071 1.00 14.33 240 LEU B C 1
ATOM 1251 O O . LEU B 1 39 ? 19.046 7.369 7.765 1.00 15.44 240 LEU B O 1
ATOM 1256 N N . GLY B 1 40 ? 19.297 8.328 5.754 1.00 13.97 241 GLY B N 1
ATOM 1257 C CA . GLY B 1 40 ? 19.040 7.102 4.976 1.00 14.17 241 GLY B CA 1
ATOM 1258 C C . GLY B 1 40 ? 17.581 6.655 5.013 1.00 14.10 241 GLY B C 1
ATOM 1259 O O . GLY B 1 40 ? 17.260 5.488 4.732 1.00 14.09 241 GLY B O 1
ATOM 1268 N N . THR B 1 42 ? 13.162 8.385 5.313 1.00 11.52 243 THR B N 1
ATOM 1269 C CA . THR B 1 42 ? 12.214 9.468 5.600 1.00 11.15 243 THR B CA 1
ATOM 1270 C C . THR B 1 42 ? 10.991 8.899 6.286 1.00 10.84 243 THR B C 1
ATOM 1271 O O . THR B 1 42 ? 10.628 7.728 6.065 1.00 10.49 243 THR B O 1
ATOM 1275 N N . ALA B 1 43 ? 10.347 9.737 7.111 1.00 10.61 244 ALA B N 1
ATOM 1276 C CA . ALA B 1 43 ? 9.028 9.451 7.617 1.00 10.57 244 ALA B CA 1
ATOM 1277 C C . ALA B 1 43 ? 7.983 9.969 6.664 1.00 10.61 244 ALA B C 1
ATOM 1278 O O . ALA B 1 43 ? 8.274 10.869 5.859 1.00 10.90 244 ALA B O 1
ATOM 1280 N N . ILE B 1 44 ? 6.791 9.379 6.722 1.00 10.75 245 ILE B N 1
ATOM 1281 C CA . ILE B 1 44 ? 5.637 9.886 6.007 1.00 10.84 245 ILE B CA 1
ATOM 1282 C C . ILE B 1 44 ? 4.580 10.215 7.080 1.00 10.93 245 ILE B C 1
ATOM 1283 O O . ILE B 1 44 ? 4.315 9.404 7.980 1.00 10.69 245 ILE B O 1
ATOM 1288 N N . VAL B 1 45 ? 3.994 11.418 6.976 1.00 10.83 246 VAL B N 1
ATOM 1289 C CA . VAL B 1 45 ? 2.993 11.867 7.894 1.00 10.80 246 VAL B CA 1
ATOM 1290 C C . VAL B 1 45 ? 1.728 12.240 7.152 1.00 11.15 246 VAL B C 1
ATOM 1291 O O . VAL B 1 45 ? 1.751 12.548 5.964 1.00 10.59 246 VAL B O 1
ATOM 1295 N N . ASP B 1 46 ? 0.620 12.242 7.876 1.00 11.85 247 ASP B N 1
ATOM 1296 C CA . ASP B 1 46 ? -0.614 12.801 7.295 1.00 12.50 247 ASP B CA 1
ATOM 1297 C C . ASP B 1 46 ? -0.583 14.342 7.473 1.00 12.61 247 ASP B C 1
ATOM 1298 O O . ASP B 1 46 ? 0.391 14.913 7.966 1.00 12.26 247 ASP B O 1
ATOM 1303 N N . GLY B 1 47 ? -1.647 14.997 7.071 1.00 13.03 248 GLY B N 1
ATOM 1304 C CA . GLY B 1 47 ? -1.710 16.451 7.091 1.00 13.34 248 GLY B CA 1
ATOM 1305 C C . GLY B 1 47 ? -1.582 17.009 8.500 1.00 13.39 248 GLY B C 1
ATOM 1306 O O . GLY B 1 47 ? -1.039 18.087 8.707 1.00 13.20 248 GLY B O 1
ATOM 1307 N N . ALA B 1 48 ? -2.026 16.213 9.475 1.00 13.43 249 ALA B N 1
ATOM 1308 C CA . ALA B 1 48 ? -2.002 16.613 10.846 1.00 13.59 249 ALA B CA 1
ATOM 1309 C C . ALA B 1 48 ? -0.623 16.406 11.484 1.00 13.06 249 ALA B C 1
ATOM 1310 O O . ALA B 1 48 ? -0.401 16.818 12.605 1.00 13.27 249 ALA B O 1
ATOM 1312 N N . GLY B 1 49 ? 0.308 15.807 10.752 1.00 12.59 250 GLY B N 1
ATOM 1313 C CA . GLY B 1 49 ? 1.656 15.573 11.259 1.00 12.22 250 GLY B CA 1
ATOM 1314 C C . GLY B 1 49 ? 1.775 14.225 11.961 1.00 12.08 250 GLY B C 1
ATOM 1315 O O . GLY B 1 49 ? 2.808 13.951 12.590 1.00 12.33 250 GLY B O 1
ATOM 1316 N N . THR B 1 50 ? 0.778 13.377 11.843 1.00 12.32 251 THR B N 1
ATOM 1317 C CA . THR B 1 50 ? 0.797 12.032 12.454 1.00 12.76 251 THR B CA 1
ATOM 1318 C C . THR B 1 50 ? 1.537 11.061 11.565 1.00 12.59 251 THR B C 1
ATOM 1319 O O . THR B 1 50 ? 1.242 10.948 10.414 1.00 12.15 251 THR B O 1
ATOM 1323 N N . ILE B 1 51 ? 2.405 10.257 12.155 1.00 12.89 252 ILE B N 1
ATOM 1324 C CA . ILE B 1 51 ? 3.186 9.330 11.383 1.00 12.97 252 ILE B CA 1
ATOM 1325 C C . ILE B 1 51 ? 2.329 8.213 10.775 1.00 13.59 252 ILE B C 1
ATOM 1326 O O . ILE B 1 51 ? 1.437 7.655 11.442 1.00 13.62 252 ILE B O 1
ATOM 1331 N N . GLN B 1 52 ? 2.573 7.932 9.507 1.00 13.31 253 GLN B N 1
ATOM 1332 C CA . GLN B 1 52 ? 1.860 6.890 8.767 1.00 14.42 253 GLN B CA 1
ATOM 1333 C C . GLN B 1 52 ? 2.776 5.790 8.288 1.00 13.82 253 GLN B C 1
ATOM 1334 O O . GLN B 1 52 ? 2.322 4.708 7.953 1.00 14.17 253 GLN B O 1
ATOM 1340 N N . GLY B 1 53 ? 4.074 6.058 8.228 1.00 13.36 254 GLY B N 1
ATOM 1341 C CA . GLY B 1 53 ? 4.998 5.028 7.728 1.00 12.96 254 GLY B CA 1
ATOM 1342 C C . GLY B 1 53 ? 6.394 5.576 7.671 1.00 12.35 254 GLY B C 1
ATOM 1343 O O . GLY B 1 53 ? 6.662 6.759 7.962 1.00 11.59 254 GLY B O 1
ATOM 1344 N N . VAL B 1 54 ? 7.318 4.693 7.326 1.00 12.33 255 VAL B N 1
ATOM 1345 C CA . VAL B 1 54 ? 8.664 5.104 6.976 1.00 11.88 255 VAL B CA 1
ATOM 1346 C C . VAL B 1 54 ? 9.064 4.428 5.671 1.00 11.56 255 VAL B C 1
ATOM 1347 O O . VAL B 1 54 ? 8.450 3.478 5.215 1.00 11.36 255 VAL B O 1
ATOM 1351 N N . PHE B 1 55 ? 10.116 4.955 5.071 1.00 11.38 256 PHE B N 1
ATOM 1352 C CA . PHE B 1 55 ? 10.721 4.375 3.896 1.00 11.15 256 PHE B CA 1
ATOM 1353 C C . PHE B 1 55 ? 12.237 4.575 4.010 1.00 10.91 256 PHE B C 1
ATOM 1354 O O . PHE B 1 55 ? 12.697 5.707 4.143 1.00 11.07 256 PHE B O 1
ATOM 1362 N N . THR B 1 56 ? 12.983 3.475 3.994 1.00 10.64 257 THR B N 1
ATOM 1363 C CA . THR B 1 56 ? 14.417 3.474 4.135 1.00 10.67 257 THR B CA 1
ATOM 1364 C C . THR B 1 56 ? 15.149 3.149 2.836 1.00 10.75 257 THR B C 1
ATOM 1365 O O . THR B 1 56 ? 14.571 2.682 1.870 1.00 10.73 257 THR B O 1
ATOM 1369 N N . ASP B 1 57 ? 16.447 3.334 2.858 1.00 11.12 258 ASP B N 1
ATOM 1370 C CA . ASP B 1 57 ? 17.320 2.929 1.785 1.00 11.41 258 ASP B CA 1
ATOM 1371 C C . ASP B 1 57 ? 17.208 1.398 1.512 1.00 11.69 258 ASP B C 1
ATOM 1372 O O . ASP B 1 57 ? 17.224 0.961 0.349 1.00 11.62 258 ASP B O 1
ATOM 1377 N N . GLY B 1 58 ? 17.114 0.583 2.570 1.00 12.08 259 GLY B N 1
ATOM 1378 C CA . GLY B 1 58 ? 16.896 -0.869 2.381 1.00 12.47 259 GLY B CA 1
ATOM 1379 C C . GLY B 1 58 ? 15.569 -1.136 1.679 1.00 12.49 259 GLY B C 1
ATOM 1380 O O . GLY B 1 58 ? 15.482 -2.040 0.819 1.00 13.04 259 GLY B O 1
ATOM 1381 N N . ASP B 1 59 ? 14.516 -0.372 2.036 1.00 12.08 260 ASP B N 1
ATOM 1382 C CA . ASP B 1 59 ? 13.213 -0.480 1.321 1.00 11.85 260 ASP B CA 1
ATOM 1383 C C . ASP B 1 59 ? 13.314 -0.179 -0.173 1.00 12.01 260 ASP B C 1
ATOM 1384 O O . ASP B 1 59 ? 12.671 -0.792 -1.040 1.00 11.61 260 ASP B O 1
ATOM 1389 N N . LEU B 1 60 ? 14.166 0.770 -0.481 1.00 11.93 261 LEU B N 1
ATOM 1390 C CA . LEU B 1 60 ? 14.403 1.122 -1.864 1.00 12.33 261 LEU B CA 1
ATOM 1391 C C . LEU B 1 60 ? 15.067 -0.010 -2.632 1.00 12.24 261 LEU B C 1
ATOM 1392 O O . LEU B 1 60 ? 14.655 -0.309 -3.753 1.00 11.94 261 LEU B O 1
ATOM 1397 N N . ARG B 1 61 ? 16.078 -0.672 -2.035 1.00 12.25 262 ARG B N 1
ATOM 1398 C CA . ARG B 1 61 ? 16.657 -1.895 -2.646 1.00 12.54 262 ARG B CA 1
ATOM 1399 C C . ARG B 1 61 ? 15.582 -2.931 -2.914 1.00 12.62 262 ARG B C 1
ATOM 1400 O O . ARG B 1 61 ? 15.491 -3.470 -3.999 1.00 12.69 262 ARG B O 1
ATOM 1408 N N . ARG B 1 62 ? 14.756 -3.204 -1.918 1.00 12.81 263 ARG B N 1
ATOM 1409 C CA . ARG B 1 62 ? 13.775 -4.226 -2.063 1.00 13.24 263 ARG B CA 1
ATOM 1410 C C . ARG B 1 62 ? 12.777 -3.823 -3.114 1.00 13.56 263 ARG B C 1
ATOM 1411 O O . ARG B 1 62 ? 12.287 -4.669 -3.867 1.00 14.61 263 ARG B O 1
ATOM 1419 N N . LEU B 1 63 ? 12.482 -2.542 -3.216 1.00 13.34 264 LEU B N 1
ATOM 1420 C CA . LEU B 1 63 ? 11.541 -2.091 -4.224 1.00 13.74 264 LEU B CA 1
ATOM 1421 C C . LEU B 1 63 ? 12.123 -2.287 -5.617 1.00 14.00 264 LEU B C 1
ATOM 1422 O O . LEU B 1 63 ? 11.424 -2.770 -6.526 1.00 14.42 264 LEU B O 1
ATOM 1427 N N . LEU B 1 64 ? 13.387 -1.935 -5.779 1.00 14.13 265 LEU B N 1
ATOM 1428 C CA A LEU B 1 64 ? 14.056 -2.041 -7.081 0.50 14.63 265 LEU B CA 1
ATOM 1429 C CA B LEU B 1 64 ? 14.009 -2.037 -7.085 0.50 14.72 265 LEU B CA 1
ATOM 1430 C C . LEU B 1 64 ? 14.228 -3.468 -7.509 1.00 15.33 265 LEU B C 1
ATOM 1431 O O . LEU B 1 64 ? 14.529 -3.717 -8.669 1.00 16.30 265 LEU B O 1
ATOM 1440 N N . GLU B 1 65 ? 14.092 -4.416 -6.585 1.00 15.86 266 GLU B N 1
ATOM 1441 C CA . GLU B 1 65 ? 14.104 -5.787 -7.026 1.00 17.20 266 GLU B CA 1
ATOM 1442 C C . GLU B 1 65 ? 12.822 -6.211 -7.737 1.00 17.31 266 GLU B C 1
ATOM 1443 O O . GLU B 1 65 ? 12.852 -7.191 -8.460 1.00 17.98 266 GLU B O 1
ATOM 1449 N N . LYS B 1 66 ? 11.730 -5.492 -7.545 1.00 16.79 267 LYS B N 1
ATOM 1450 C CA . LYS B 1 66 ? 10.431 -5.807 -8.156 1.00 17.18 267 LYS B CA 1
ATOM 1451 C C . LYS B 1 66 ? 9.753 -4.646 -8.958 1.00 16.70 267 LYS B C 1
ATOM 1452 O O . LYS B 1 66 ? 8.638 -4.798 -9.457 1.00 16.17 267 LYS B O 1
ATOM 1458 N N . ALA B 1 67 ? 10.450 -3.532 -9.106 1.00 16.13 268 ALA B N 1
ATOM 1459 C CA . ALA B 1 67 ? 9.945 -2.378 -9.830 1.00 16.54 268 ALA B CA 1
ATOM 1460 C C . ALA B 1 67 ? 11.065 -1.675 -10.535 1.00 17.40 268 ALA B C 1
ATOM 1461 O O . ALA B 1 67 ? 12.235 -1.899 -10.277 1.00 18.47 268 ALA B O 1
ATOM 1463 N N . GLN B 1 68 ? 10.700 -0.887 -11.517 1.00 18.82 269 GLN B N 1
ATOM 1464 C CA . GLN B 1 68 ? 11.638 -0.190 -12.363 1.00 20.24 269 GLN B CA 1
ATOM 1465 C C . GLN B 1 68 ? 11.014 1.194 -12.588 1.00 21.83 269 GLN B C 1
ATOM 1466 O O . GLN B 1 68 ? 9.782 1.326 -12.634 1.00 23.80 269 GLN B O 1
ATOM 1472 N N . ASP B 1 69 ? 11.759 2.248 -12.785 1.00 38.46 270 ASP B N 1
ATOM 1473 C CA . ASP B 1 69 ? 11.005 3.522 -13.024 1.00 39.40 270 ASP B CA 1
ATOM 1474 C C . ASP B 1 69 ? 9.973 3.717 -11.898 1.00 34.96 270 ASP B C 1
ATOM 1475 O O . ASP B 1 69 ? 8.782 3.306 -11.936 1.00 40.13 270 ASP B O 1
ATOM 1480 N N . ILE B 1 70 ? 10.505 4.197 -10.813 1.00 29.82 271 ILE B N 1
ATOM 1481 C CA . ILE B 1 70 ? 9.744 4.322 -9.618 1.00 25.21 271 ILE B CA 1
ATOM 1482 C C . ILE B 1 70 ? 9.505 5.762 -9.242 1.00 22.59 271 ILE B C 1
ATOM 1483 O O . ILE B 1 70 ? 8.788 6.027 -8.271 1.00 20.67 271 ILE B O 1
ATOM 1488 N N . HIS B 1 71 ? 10.058 6.707 -9.968 1.00 23.71 272 HIS B N 1
ATOM 1489 C CA . HIS B 1 71 ? 9.977 8.098 -9.484 1.00 23.94 272 HIS B CA 1
ATOM 1490 C C . HIS B 1 71 ? 8.547 8.610 -9.222 1.00 20.81 272 HIS B C 1
ATOM 1491 O O . HIS B 1 71 ? 8.338 9.348 -8.246 1.00 18.95 272 HIS B O 1
ATOM 1498 N N . ALA B 1 72 ? 7.589 8.214 -10.063 1.00 19.87 273 ALA B N 1
ATOM 1499 C CA . ALA B 1 72 ? 6.211 8.736 -9.963 1.00 19.18 273 ALA B CA 1
ATOM 1500 C C . ALA B 1 72 ? 5.297 7.919 -9.055 1.00 17.27 273 ALA B C 1
ATOM 1501 O O . ALA B 1 72 ? 4.141 8.281 -8.863 1.00 17.78 273 ALA B O 1
ATOM 1503 N N . THR B 1 73 ? 5.826 6.857 -8.464 1.00 16.17 274 THR B N 1
ATOM 1504 C CA . THR B 1 73 ? 5.040 5.951 -7.637 1.00 14.95 274 THR B CA 1
ATOM 1505 C C . THR B 1 73 ? 4.647 6.631 -6.349 1.00 14.01 274 THR B C 1
ATOM 1506 O O . THR B 1 73 ? 5.506 7.246 -5.693 1.00 12.49 274 THR B O 1
ATOM 1510 N N . PRO B 1 74 ? 3.376 6.489 -5.924 1.00 14.70 275 PRO B N 1
ATOM 1511 C CA . PRO B 1 74 ? 3.033 7.133 -4.613 1.00 14.75 275 PRO B CA 1
ATOM 1512 C C . PRO B 1 74 ? 3.759 6.482 -3.439 1.00 13.92 275 PRO B C 1
ATOM 1513 O O . PRO B 1 74 ? 3.911 5.244 -3.385 1.00 14.44 275 PRO B O 1
ATOM 1517 N N . ILE B 1 75 ? 4.188 7.301 -2.481 1.00 13.25 276 ILE B N 1
ATOM 1518 C CA . ILE B 1 75 ? 4.958 6.754 -1.355 1.00 12.91 276 ILE B CA 1
ATOM 1519 C C . ILE B 1 75 ? 4.135 5.787 -0.533 1.00 13.08 276 ILE B C 1
ATOM 1520 O O . ILE B 1 75 ? 4.682 4.825 0.027 1.00 12.22 276 ILE B O 1
ATOM 1525 N N . THR B 1 76 ? 2.816 5.952 -0.544 1.00 14.26 277 THR B N 1
ATOM 1526 C CA . THR B 1 76 ? 1.954 5.093 0.256 1.00 15.67 277 THR B CA 1
ATOM 1527 C C . THR B 1 76 ? 1.991 3.659 -0.238 1.00 15.81 277 THR B C 1
ATOM 1528 O O . THR B 1 76 ? 1.726 2.730 0.528 1.00 16.99 277 THR B O 1
ATOM 1532 N N . ALA B 1 77 ? 2.268 3.470 -1.538 1.00 15.51 278 ALA B N 1
ATOM 1533 C CA . ALA B 1 77 ? 2.252 2.141 -2.137 1.00 15.81 278 ALA B CA 1
ATOM 1534 C C . ALA B 1 77 ? 3.492 1.310 -1.713 1.00 15.18 278 ALA B C 1
ATOM 1535 O O . ALA B 1 77 ? 3.494 0.097 -1.866 1.00 15.77 278 ALA B O 1
ATOM 1537 N N . VAL B 1 78 ? 4.542 1.959 -1.215 1.00 13.22 279 VAL B N 1
ATOM 1538 C CA . VAL B 1 78 ? 5.823 1.261 -0.953 1.00 13.70 279 VAL B CA 1
ATOM 1539 C C . VAL B 1 78 ? 6.380 1.443 0.450 1.00 13.11 279 VAL B C 1
ATOM 1540 O O . VAL B 1 78 ? 7.355 0.778 0.832 1.00 13.61 279 VAL B O 1
ATOM 1552 N N . THR B 1 80 ? 6.737 1.368 4.537 1.00 12.52 281 THR B N 1
ATOM 1553 C CA . THR B 1 80 ? 6.415 0.476 5.660 1.00 13.33 281 THR B CA 1
ATOM 1554 C C . THR B 1 80 ? 5.424 1.176 6.607 1.00 13.89 281 THR B C 1
ATOM 1555 O O . THR B 1 80 ? 5.790 2.133 7.286 1.00 13.47 281 THR B O 1
ATOM 1559 N N . ARG B 1 81 ? 4.188 0.696 6.640 1.00 22.48 282 ARG B N 1
ATOM 1560 C CA . ARG B 1 81 ? 3.133 1.295 7.483 1.00 24.60 282 ARG B CA 1
ATOM 1561 C C . ARG B 1 81 ? 3.206 0.921 8.931 1.00 24.10 282 ARG B C 1
ATOM 1562 O O . ARG B 1 81 ? 2.986 1.754 9.776 1.00 24.28 282 ARG B O 1
ATOM 1570 N N . SER B 1 82 ? 3.555 -0.308 9.249 1.00 24.02 283 SER B N 1
ATOM 1571 C CA . SER B 1 82 ? 3.584 -0.670 10.655 1.00 25.33 283 SER B CA 1
ATOM 1572 C C . SER B 1 82 ? 5.008 -0.443 11.158 1.00 22.60 283 SER B C 1
ATOM 1573 O O . SER B 1 82 ? 5.748 -1.402 11.350 1.00 22.98 283 SER B O 1
ATOM 1576 N N . CYS B 1 83 ? 5.422 0.816 11.244 1.00 20.42 284 CYS B N 1
ATOM 1577 C CA . CYS B 1 83 ? 6.834 1.147 11.497 1.00 18.13 284 CYS B CA 1
ATOM 1578 C C . CYS B 1 83 ? 7.117 1.233 13.006 1.00 17.55 284 CYS B C 1
ATOM 1579 O O . CYS B 1 83 ? 6.172 1.332 13.834 1.00 17.56 284 CYS B O 1
ATOM 1582 N N . VAL B 1 84 ? 8.388 1.146 13.376 1.00 15.68 285 VAL B N 1
ATOM 1583 C CA . VAL B 1 84 ? 8.782 1.249 14.792 1.00 15.58 285 VAL B CA 1
ATOM 1584 C C . VAL B 1 84 ? 8.990 2.708 15.117 1.00 14.26 285 VAL B C 1
ATOM 1585 O O . VAL B 1 84 ? 9.688 3.398 14.404 1.00 13.55 285 VAL B O 1
ATOM 1589 N N . THR B 1 85 ? 8.342 3.195 16.172 1.00 14.46 286 THR B N 1
ATOM 1590 C CA . THR B 1 85 ? 8.535 4.564 16.630 1.00 14.18 286 THR B CA 1
ATOM 1591 C C . THR B 1 85 ? 8.949 4.581 18.122 1.00 14.17 286 THR B C 1
ATOM 1592 O O . THR B 1 85 ? 8.794 3.584 18.879 1.00 14.17 286 THR B O 1
ATOM 1596 N N . VAL B 1 86 ? 9.503 5.713 18.548 1.00 14.29 287 VAL B N 1
ATOM 1597 C CA . VAL B 1 86 ? 9.865 5.880 19.953 1.00 14.34 287 VAL B CA 1
ATOM 1598 C C . VAL B 1 86 ? 9.391 7.227 20.407 1.00 14.70 287 VAL B C 1
ATOM 1599 O O . VAL B 1 86 ? 9.211 8.115 19.581 1.00 14.27 287 VAL B O 1
ATOM 1603 N N . GLU B 1 87 ? 9.180 7.367 21.716 1.00 15.08 288 GLU B N 1
ATOM 1604 C CA . GLU B 1 87 ? 8.952 8.666 22.304 1.00 16.22 288 GLU B CA 1
ATOM 1605 C C . GLU B 1 87 ? 10.254 9.382 22.651 1.00 15.36 288 GLU B C 1
ATOM 1606 O O . GLU B 1 87 ? 11.307 8.756 22.839 1.00 14.82 288 GLU B O 1
ATOM 1612 N N . GLY B 1 88 ? 10.188 10.707 22.741 1.00 15.65 289 GLY B N 1
ATOM 1613 C CA . GLY B 1 88 ? 11.372 11.508 23.045 1.00 15.39 289 GLY B CA 1
ATOM 1614 C C . GLY B 1 88 ? 11.955 11.215 24.414 1.00 15.31 289 GLY B C 1
ATOM 1615 O O . GLY B 1 88 ? 13.117 11.471 24.641 1.00 15.15 289 GLY B O 1
ATOM 1616 N N . SER B 1 89 ? 11.118 10.673 25.309 1.00 15.69 290 SER B N 1
ATOM 1617 C CA . SER B 1 89 ? 11.502 10.355 26.654 1.00 16.09 290 SER B CA 1
ATOM 1618 C C . SER B 1 89 ? 12.300 9.038 26.771 1.00 15.40 290 SER B C 1
ATOM 1619 O O . SER B 1 89 ? 12.709 8.653 27.838 1.00 15.53 290 SER B O 1
ATOM 1622 N N . LEU B 1 90 ? 12.497 8.338 25.662 1.00 14.84 291 LEU B N 1
ATOM 1623 C CA . LEU B 1 90 ? 13.340 7.129 25.666 1.00 14.39 291 LEU B CA 1
ATOM 1624 C C . LEU B 1 90 ? 14.771 7.473 26.003 1.00 14.33 291 LEU B C 1
ATOM 1625 O O . LEU B 1 90 ? 15.289 8.432 25.447 1.00 13.76 291 LEU B O 1
ATOM 1630 N N . LEU B 1 91 ? 15.412 6.736 26.919 1.00 14.77 292 LEU B N 1
ATOM 1631 C CA . LEU B 1 91 ? 16.846 6.934 27.115 1.00 15.19 292 LEU B CA 1
ATOM 1632 C C . LEU B 1 91 ? 17.593 6.645 25.805 1.00 14.89 292 LEU B C 1
ATOM 1633 O O . LEU B 1 91 ? 17.248 5.741 25.025 1.00 14.42 292 LEU B O 1
ATOM 1638 N N . ALA B 1 92 ? 18.626 7.424 25.552 1.00 15.09 293 ALA B N 1
ATOM 1639 C CA . ALA B 1 92 ? 19.425 7.257 24.330 1.00 15.23 293 ALA B CA 1
ATOM 1640 C C . ALA B 1 92 ? 20.032 5.855 24.219 1.00 15.61 293 ALA B C 1
ATOM 1641 O O . ALA B 1 92 ? 20.027 5.252 23.144 1.00 14.92 293 ALA B O 1
ATOM 1643 N N . ALA B 1 93 ? 20.499 5.323 25.354 1.00 16.70 294 ALA B N 1
ATOM 1644 C CA . ALA B 1 93 ? 21.064 3.968 25.343 1.00 18.14 294 ALA B CA 1
ATOM 1645 C C . ALA B 1 93 ? 20.002 2.932 24.954 1.00 17.76 294 ALA B C 1
ATOM 1646 O O . ALA B 1 93 ? 20.320 1.918 24.407 1.00 18.11 294 ALA B O 1
ATOM 1648 N N . GLU B 1 94 ? 18.749 3.181 25.318 1.00 17.48 295 GLU B N 1
ATOM 1649 C CA . GLU B 1 94 ? 17.646 2.316 24.986 1.00 17.84 295 GLU B CA 1
ATOM 1650 C C . GLU B 1 94 ? 17.306 2.380 23.496 1.00 16.81 295 GLU B C 1
ATOM 1651 O O . GLU B 1 94 ? 16.893 1.381 22.916 1.00 16.87 295 GLU B O 1
ATOM 1657 N N . ALA B 1 95 ? 17.490 3.531 22.864 1.00 15.00 296 ALA B N 1
ATOM 1658 C CA . ALA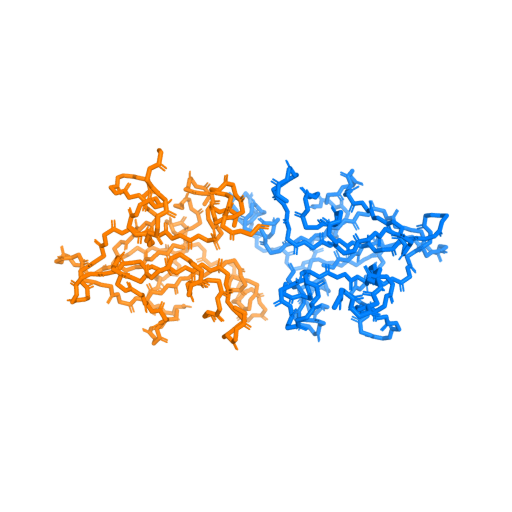 B 1 95 ? 17.321 3.560 21.390 1.00 14.56 296 ALA B CA 1
ATOM 1659 C C . ALA B 1 95 ? 18.332 2.666 20.686 1.00 15.03 296 ALA B C 1
ATOM 1660 O O . ALA B 1 95 ? 18.011 2.033 19.677 1.00 15.64 296 ALA B O 1
ATOM 1662 N N . VAL B 1 96 ? 19.532 2.571 21.236 1.00 15.65 297 VAL B N 1
ATOM 1663 C CA . VAL B 1 96 ? 20.520 1.689 20.638 1.00 16.94 297 VAL B CA 1
ATOM 1664 C C . VAL B 1 96 ? 20.031 0.243 20.732 1.00 17.97 297 VAL B C 1
ATOM 1665 O O . VAL B 1 96 ? 20.152 -0.530 19.789 1.00 17.96 297 VAL B O 1
ATOM 1669 N N . ARG B 1 97 ? 19.509 -0.101 21.906 1.00 19.67 298 ARG B N 1
ATOM 1670 C CA . ARG B 1 97 ? 19.074 -1.451 22.189 1.00 20.90 298 ARG B CA 1
ATOM 1671 C C . ARG B 1 97 ? 17.929 -1.860 21.254 1.00 19.16 298 ARG B C 1
ATOM 1672 O O . ARG B 1 97 ? 17.930 -2.955 20.712 1.00 19.90 298 ARG B O 1
ATOM 1680 N N . ILE B 1 98 ? 16.992 -0.968 21.013 1.00 18.87 299 ILE B N 1
ATOM 1681 C CA . ILE B 1 98 ? 15.906 -1.202 20.038 1.00 19.43 299 ILE B CA 1
ATOM 1682 C C . ILE B 1 98 ? 16.382 -1.419 18.610 1.00 17.16 299 ILE B C 1
ATOM 1683 O O . ILE B 1 98 ? 15.995 -2.414 17.912 1.00 16.77 299 ILE B O 1
ATOM 1696 N N . GLU B 1 100 ? 19.295 -2.475 17.685 1.00 15.92 301 GLU B N 1
ATOM 1697 C CA . GLU B 1 100 ? 19.977 -3.751 17.591 1.00 17.83 301 GLU B CA 1
ATOM 1698 C C . GLU B 1 100 ? 19.018 -4.927 17.547 1.00 18.06 301 GLU B C 1
ATOM 1699 O O . GLU B 1 100 ? 19.138 -5.839 16.728 1.00 17.10 301 GLU B O 1
ATOM 1705 N N . GLN B 1 101 ? 18.090 -4.923 18.473 1.00 19.52 302 GLN B N 1
ATOM 1706 C CA . GLN B 1 101 ? 17.205 -6.053 18.630 1.00 23.00 302 GLN B CA 1
ATOM 1707 C C . GLN B 1 101 ? 16.313 -6.160 17.408 1.00 21.57 302 GLN B C 1
ATOM 1708 O O . GLN B 1 101 ? 16.003 -7.276 17.002 1.00 23.37 302 GLN B O 1
ATOM 1714 N N . LYS B 1 102 ? 15.868 -5.034 16.863 1.00 18.42 303 LYS B N 1
ATOM 1715 C CA . LYS B 1 102 ? 14.941 -5.028 15.714 1.00 19.24 303 LYS B CA 1
ATOM 1716 C C . LYS B 1 102 ? 15.638 -5.019 14.332 1.00 18.20 303 LYS B C 1
ATOM 1717 O O . LYS B 1 102 ? 14.983 -5.136 13.287 1.00 17.21 303 LYS B O 1
ATOM 1723 N N . ARG B 1 103 ? 16.960 -4.857 14.356 1.00 18.26 304 ARG B N 1
ATOM 1724 C CA . ARG B 1 103 ? 17.749 -4.821 13.147 1.00 19.31 304 ARG B CA 1
ATOM 1725 C C . ARG B 1 103 ? 17.249 -3.709 12.229 1.00 17.17 304 ARG B C 1
ATOM 1726 O O . ARG B 1 103 ? 17.051 -3.897 11.038 1.00 18.41 304 ARG B O 1
ATOM 1734 N N . ILE B 1 104 ? 17.163 -2.503 12.796 1.00 14.96 305 ILE B N 1
ATOM 1735 C CA . ILE B 1 104 ? 16.788 -1.333 12.058 1.00 14.32 305 ILE B CA 1
ATOM 1736 C C . ILE B 1 104 ? 17.843 -0.299 12.358 1.00 15.12 305 ILE B C 1
ATOM 1737 O O . ILE B 1 104 ? 18.655 -0.460 13.284 1.00 14.55 305 ILE B O 1
ATOM 1742 N N . ASN B 1 105 ? 17.809 0.781 11.594 1.00 20.69 306 ASN B N 1
ATOM 1743 C CA . ASN B 1 105 ? 18.857 1.775 11.574 1.00 19.96 306 ASN B CA 1
ATOM 1744 C C . ASN B 1 105 ? 18.464 3.208 11.906 1.00 17.74 306 ASN B C 1
ATOM 1745 O O . ASN B 1 105 ? 19.331 4.036 12.108 1.00 17.02 306 ASN B O 1
ATOM 1750 N N . ALA B 1 106 ? 17.183 3.480 12.019 1.00 16.24 307 ALA B N 1
ATOM 1751 C CA . ALA B 1 106 ? 16.774 4.806 12.422 1.00 15.30 307 ALA B CA 1
ATOM 1752 C C . ALA B 1 106 ? 15.374 4.710 13.037 1.00 15.06 307 ALA B C 1
ATOM 1753 O O . ALA B 1 106 ? 14.644 3.725 12.822 1.00 16.06 307 ALA B O 1
ATOM 1755 N N . LEU B 1 107 ? 15.039 5.717 13.809 1.00 14.38 308 LEU B N 1
ATOM 1756 C CA . LEU B 1 107 ? 13.766 5.753 14.501 1.00 14.67 308 LEU B CA 1
ATOM 1757 C C . LEU B 1 107 ? 13.126 7.105 14.356 1.00 14.07 308 LEU B C 1
ATOM 1758 O O . LEU B 1 107 ? 13.726 8.125 14.669 1.00 14.04 308 LEU B O 1
ATOM 1763 N N . PRO B 1 108 ? 11.877 7.128 13.909 1.00 13.64 309 PRO B N 1
ATOM 1764 C CA . PRO B 1 108 ? 11.103 8.348 14.055 1.00 12.61 309 PRO B CA 1
ATOM 1765 C C . PRO B 1 108 ? 10.758 8.483 15.521 1.00 12.24 309 PRO B C 1
ATOM 1766 O O . PRO B 1 108 ? 10.469 7.477 16.192 1.00 12.62 309 PRO B O 1
ATOM 1770 N N . VAL B 1 109 ? 10.817 9.729 16.003 1.00 11.55 310 VAL B N 1
ATOM 1771 C CA . VAL B 1 109 ? 10.443 10.074 17.325 1.00 11.90 310 VAL B CA 1
ATOM 1772 C C . VAL B 1 109 ? 9.081 10.729 17.277 1.00 11.94 310 VAL B C 1
ATOM 1773 O O . VAL B 1 109 ? 8.863 11.673 16.485 1.00 11.35 310 VAL B O 1
ATOM 1777 N N . VAL B 1 110 ? 8.202 10.304 18.178 1.00 12.92 311 VAL B N 1
ATOM 1778 C CA . VAL B 1 110 ? 6.836 10.787 18.214 1.00 13.54 311 VAL B CA 1
ATOM 1779 C C . VAL B 1 110 ? 6.389 11.192 19.598 1.00 15.26 311 VAL B C 1
ATOM 1780 O O . VAL B 1 110 ? 6.983 10.792 20.586 1.00 16.43 311 VAL B O 1
ATOM 1784 N N . GLU B 1 111 ? 5.305 11.944 19.644 1.00 16.28 312 GLU B N 1
ATOM 1785 C CA . GLU B 1 111 ? 4.451 12.087 20.828 1.00 18.76 312 GLU B CA 1
ATOM 1786 C C . GLU B 1 111 ? 3.010 11.741 20.456 1.00 18.72 312 GLU B C 1
ATOM 1787 O O . GLU B 1 111 ? 2.335 12.484 19.730 1.00 17.25 312 GLU B O 1
ATOM 1793 N N . ASN B 1 112 ? 2.537 10.597 20.918 1.00 20.37 313 ASN B N 1
ATOM 1794 C CA . ASN B 1 112 ? 1.213 10.121 20.536 1.00 21.45 313 ASN B CA 1
ATOM 1795 C C . ASN B 1 112 ? 0.966 10.168 19.041 1.00 19.92 313 ASN B C 1
ATOM 1796 O O . ASN B 1 112 ? -0.036 10.723 18.576 1.00 19.72 313 ASN B O 1
ATOM 1801 N N . GLY B 1 113 ? 1.902 9.588 18.297 1.00 17.64 314 GLY B N 1
ATOM 1802 C CA . GLY B 1 113 ? 1.767 9.554 16.842 1.00 16.26 314 GLY B CA 1
ATOM 1803 C C . GLY B 1 113 ? 2.175 10.825 16.112 1.00 14.28 314 GLY B C 1
ATOM 1804 O O . GLY B 1 113 ? 2.537 10.744 14.961 1.00 13.80 314 GLY B O 1
ATOM 1805 N N . ARG B 1 114 ? 2.231 11.974 16.787 1.00 13.52 315 ARG B N 1
ATOM 1806 C CA . ARG B 1 114 ? 2.720 13.210 16.133 1.00 12.50 315 ARG B CA 1
ATOM 1807 C C . ARG B 1 114 ? 4.243 13.153 16.003 1.00 11.80 315 ARG B C 1
ATOM 1808 O O . ARG B 1 114 ? 4.965 13.060 17.029 1.00 11.82 315 ARG B O 1
ATOM 1816 N N . LEU B 1 115 ? 4.748 13.238 14.763 1.00 10.72 316 LEU B N 1
ATOM 1817 C CA . LEU B 1 115 ? 6.195 13.232 14.536 1.00 10.52 316 LEU B CA 1
ATOM 1818 C C . LEU B 1 115 ? 6.888 14.512 15.071 1.00 10.47 316 LEU B C 1
ATOM 1819 O O . LEU B 1 115 ? 6.445 15.636 14.803 1.00 10.78 316 LEU B O 1
ATOM 1824 N N . ILE B 1 116 ? 7.958 14.323 15.846 1.00 10.63 317 ILE B N 1
ATOM 1825 C CA . ILE B 1 116 ? 8.733 15.440 16.401 1.00 11.10 317 ILE B CA 1
ATOM 1826 C C . ILE B 1 116 ? 10.208 15.414 16.008 1.00 10.92 317 ILE B C 1
ATOM 1827 O O . ILE B 1 116 ? 10.908 16.387 16.230 1.00 11.41 317 ILE B O 1
ATOM 1832 N N . GLY B 1 117 ? 10.666 14.328 15.432 1.00 10.23 318 GLY B N 1
ATOM 1833 C CA . GLY B 1 117 ? 12.055 14.198 15.063 1.00 10.33 318 GLY B CA 1
ATOM 1834 C C . GLY B 1 117 ? 12.423 12.816 14.570 1.00 10.06 318 GLY B C 1
ATOM 1835 O O . GLY B 1 117 ? 11.562 11.966 14.363 1.00 9.77 318 GLY B O 1
ATOM 1836 N N . ALA B 1 118 ? 13.720 12.613 14.366 1.00 10.27 319 ALA B N 1
ATOM 1837 C CA . ALA B 1 118 ? 14.271 11.325 13.931 1.00 10.46 319 ALA B CA 1
ATOM 1838 C C . ALA B 1 118 ? 15.719 11.182 14.379 1.00 10.85 319 ALA B C 1
ATOM 1839 O O . ALA B 1 118 ? 16.451 12.155 14.576 1.00 10.83 319 ALA B O 1
ATOM 1841 N N . ILE B 1 119 ? 16.082 9.946 14.676 1.00 11.43 320 ILE B N 1
ATOM 1842 C CA . ILE B 1 119 ? 17.463 9.688 15.177 1.00 12.04 320 ILE B CA 1
ATOM 1843 C C . ILE B 1 119 ? 18.003 8.376 14.534 1.00 12.31 320 ILE B C 1
ATOM 1844 O O . ILE B 1 119 ? 17.224 7.469 14.237 1.00 12.04 320 ILE B O 1
ATOM 1849 N N . ASN B 1 120 ? 19.313 8.295 14.306 1.00 12.47 321 ASN B N 1
ATOM 1850 C CA . ASN B 1 120 ? 19.880 7.052 13.835 1.00 13.18 321 ASN B CA 1
ATOM 1851 C C . ASN B 1 120 ? 21.132 6.681 14.599 1.00 13.44 321 ASN B C 1
ATOM 1852 O O . ASN B 1 120 ? 21.545 7.397 15.497 1.00 12.87 321 ASN B O 1
ATOM 1865 N N . HIS B 1 122 ? 24.233 6.801 13.899 1.00 14.40 323 HIS B N 1
ATOM 1866 C CA . HIS B 1 122 ? 25.343 7.787 13.824 1.00 14.37 323 HIS B CA 1
ATOM 1867 C C . HIS B 1 122 ? 25.147 8.951 14.783 1.00 14.15 323 HIS B C 1
ATOM 1868 O O . HIS B 1 122 ? 26.099 9.425 15.364 1.00 15.02 323 HIS B O 1
ATOM 1875 N N . ASP B 1 123 ? 23.906 9.351 15.017 1.00 13.70 324 ASP B N 1
ATOM 1876 C CA . ASP B 1 123 ? 23.656 10.431 15.962 1.00 13.92 324 ASP B CA 1
ATOM 1877 C C . ASP B 1 123 ? 24.053 10.057 17.389 1.00 14.05 324 ASP B C 1
ATOM 1878 O O . ASP B 1 123 ? 24.627 10.858 18.135 1.00 14.12 324 ASP B O 1
ATOM 1883 N N . LEU B 1 124 ? 23.778 8.805 17.723 1.00 14.37 325 LEU B N 1
ATOM 1884 C CA . LEU B 1 124 ? 24.027 8.260 19.041 1.00 15.53 325 LEU B CA 1
ATOM 1885 C C . LEU B 1 124 ? 25.556 8.114 19.275 1.00 16.44 325 LEU B C 1
ATOM 1886 O O . LEU B 1 124 ? 26.085 8.505 20.345 1.00 16.88 325 LEU B O 1
ATOM 1891 N N . LEU B 1 125 ? 26.258 7.622 18.256 1.00 14.96 326 LEU B N 1
ATOM 1892 C CA . LEU B 1 125 ? 27.714 7.529 18.320 1.00 15.90 326 LEU B CA 1
ATOM 1893 C C . LEU B 1 125 ? 28.386 8.889 18.523 1.00 16.56 326 LEU B C 1
ATOM 1894 O O . LEU B 1 125 ? 29.253 9.052 19.403 1.00 17.17 326 LEU B O 1
ATOM 1899 N N . ARG B 1 126 ? 27.948 9.860 17.721 1.00 17.23 327 ARG B N 1
ATOM 1900 C CA . ARG B 1 126 ? 28.433 11.208 17.778 1.00 19.18 327 ARG B CA 1
ATOM 1901 C C . ARG B 1 126 ? 28.137 11.846 19.127 1.00 18.56 327 ARG B C 1
ATOM 1902 O O . ARG B 1 126 ? 28.950 12.612 19.627 1.00 19.59 327 ARG B O 1
ATOM 1910 N N . ALA B 1 127 ? 26.997 11.542 19.733 1.00 18.18 328 ALA B N 1
ATOM 1911 C CA . ALA B 1 127 ? 26.692 12.077 21.043 1.00 20.18 328 ALA B CA 1
ATOM 1912 C C . ALA B 1 127 ? 27.380 11.344 22.227 1.00 21.70 328 ALA B C 1
ATOM 1913 O O . ALA B 1 127 ? 27.086 11.640 23.384 1.00 26.02 328 ALA B O 1
ATOM 1915 N N . GLY B 1 128 ? 28.292 10.429 21.954 1.00 21.23 329 GLY B N 1
ATOM 1916 C CA . GLY B 1 128 ? 28.987 9.735 23.033 1.00 23.06 329 GLY B CA 1
ATOM 1917 C C . GLY B 1 128 ? 28.112 8.777 23.807 1.00 23.71 329 GLY B C 1
ATOM 1918 O O . GLY B 1 128 ? 28.419 8.463 24.945 1.00 26.09 329 GLY B O 1
ATOM 1919 N N . VAL B 1 129 ? 27.054 8.255 23.211 1.00 21.76 330 VAL B N 1
ATOM 1920 C CA . VAL B 1 129 ? 26.189 7.274 23.923 1.00 24.49 330 VAL B CA 1
ATOM 1921 C C . VAL B 1 129 ? 26.849 5.882 24.063 1.00 27.04 330 VAL B C 1
ATOM 1922 O O . VAL B 1 129 ? 26.688 5.178 25.077 1.00 30.24 330 VAL B O 1
ATOM 1926 N N . LEU B 1 130 ? 27.582 5.509 23.031 1.00 27.94 331 LEU B N 1
ATOM 1927 C CA . LEU B 1 130 ? 28.483 4.391 23.037 1.00 34.01 331 LEU B CA 1
ATOM 1928 C C . LEU B 1 130 ? 29.723 4.754 22.185 1.00 35.31 331 LEU B C 1
ATOM 1929 O O . LEU B 1 130 ? 30.671 3.968 22.163 1.00 39.41 331 LEU B O 1
#

B-factor: mean 19.02, std 7.89, range [8.38, 61.01]

Secondary structure (DSSP, 8-state):
------BGGG---GGGS-EEETT-BHHHHHH--TT----EEE-TTSBEEEE--HHHHHHHHTT-S--TTSBGGG---S---EETTSBHHHHHH---S--S-EEEEETTEEEEEE--TTTSTTT-/----BGGG--BGGGS-EEETT-BHHHHHH--TTS---EEE-TTSBEEEE--HHHHHHHHTT-S--TTSBGGG---S---EETTSBHHHHHH---S--S-EEEEETTEEEEEE--HHHHTT--

Nearest PDB structures (foldseek):
  1xkf-assembly2_A  TM=8.423E-01  e=4.762E-07  Mycobacterium tuberculosis
  4coo-assembly1_B  TM=6.875E-01  e=5.619E-05  Homo sapiens
  4l28-assembly1_A  TM=6.696E-01  e=8.560E-05  Homo sapiens
  4coo-assembly1_A  TM=6.822E-01  e=1.727E-04  Homo sapiens
  4l0d-assembly1_A  TM=6.660E-01  e=7.024E-04  Homo sapiens